Protein AF-U6M7V4-F1 (afdb_monomer_lite)

Structure (mmCIF, N/CA/C/O backbone):
data_AF-U6M7V4-F1
#
_entry.id   AF-U6M7V4-F1
#
loop_
_atom_site.group_PDB
_atom_site.id
_atom_site.type_symbol
_atom_site.label_atom_id
_atom_site.label_alt_id
_atom_site.label_comp_id
_atom_site.label_asym_id
_atom_site.label_entity_id
_atom_site.label_seq_id
_atom_site.pdbx_PDB_ins_code
_atom_site.Cartn_x
_atom_site.Cartn_y
_atom_site.Cartn_z
_atom_site.occupancy
_atom_site.B_iso_or_equiv
_atom_site.auth_seq_id
_atom_site.auth_comp_id
_atom_site.auth_asym_id
_atom_site.auth_atom_id
_atom_site.pdbx_PDB_model_num
ATOM 1 N N . MET A 1 1 ? -8.869 34.249 22.572 1.00 31.44 1 MET A N 1
ATOM 2 C CA . MET A 1 1 ? -8.099 34.751 21.413 1.00 31.44 1 MET A CA 1
ATOM 3 C C . MET A 1 1 ? -8.181 33.702 20.323 1.00 31.44 1 MET A C 1
ATOM 5 O O . MET A 1 1 ? -7.687 32.601 20.522 1.00 31.44 1 MET A O 1
ATOM 9 N N . ASN A 1 2 ? -8.897 34.016 19.243 1.00 32.06 2 ASN A N 1
ATOM 10 C CA . ASN A 1 2 ? -9.104 33.125 18.103 1.00 32.06 2 ASN A CA 1
ATOM 11 C C . ASN A 1 2 ? -7.779 32.887 17.370 1.00 32.06 2 ASN A C 1
ATOM 13 O O . ASN A 1 2 ? -7.114 33.842 16.974 1.00 32.06 2 ASN A O 1
ATOM 17 N N . LEU A 1 3 ? -7.406 31.621 17.191 1.00 27.22 3 LEU A N 1
ATOM 18 C CA . LEU A 1 3 ? -6.262 31.220 16.374 1.00 27.22 3 LEU A CA 1
ATOM 19 C C . LEU A 1 3 ? -6.690 31.118 14.897 1.00 27.22 3 LEU A C 1
ATOM 21 O O . LEU A 1 3 ? -7.710 30.488 14.609 1.00 27.22 3 LEU A O 1
ATOM 25 N N . PRO A 1 4 ? -5.923 31.676 13.942 1.00 32.72 4 PRO A N 1
ATOM 26 C CA . PRO A 1 4 ? -6.218 31.554 12.520 1.00 32.72 4 PRO A CA 1
ATOM 27 C C . PRO A 1 4 ? -5.741 30.182 12.016 1.00 32.72 4 PRO A C 1
ATOM 29 O O . PRO A 1 4 ? -4.583 30.001 11.645 1.00 32.72 4 PRO A O 1
ATOM 32 N N . SER A 1 5 ? -6.633 29.190 12.031 1.00 43.69 5 SER A N 1
ATOM 33 C CA . SER A 1 5 ? -6.366 27.832 11.523 1.00 43.69 5 SER A CA 1
ATOM 34 C C . SER A 1 5 ? -6.483 27.735 9.988 1.00 43.69 5 SER A C 1
ATOM 36 O O . SER A 1 5 ? -5.714 27.010 9.353 1.00 43.69 5 SER A O 1
ATOM 38 N N . ALA A 1 6 ? -7.366 28.531 9.373 1.00 34.72 6 ALA A N 1
ATOM 39 C CA . ALA A 1 6 ? -7.679 28.439 7.943 1.00 34.72 6 ALA A CA 1
ATOM 40 C C . ALA A 1 6 ? -6.529 28.910 7.023 1.00 34.72 6 ALA A C 1
ATOM 42 O O . ALA A 1 6 ? -6.129 28.182 6.116 1.00 34.72 6 ALA A O 1
ATOM 43 N N . ALA A 1 7 ? -5.904 30.057 7.316 1.00 30.80 7 ALA A N 1
ATOM 44 C CA . ALA A 1 7 ? -4.872 30.651 6.451 1.00 30.80 7 ALA A CA 1
ATOM 45 C C . ALA A 1 7 ? -3.578 29.809 6.345 1.00 30.80 7 ALA A C 1
ATOM 47 O O . ALA A 1 7 ? -2.878 29.839 5.334 1.00 30.80 7 ALA A O 1
ATOM 48 N N . ARG A 1 8 ? -3.251 29.015 7.378 1.00 34.47 8 ARG A N 1
ATOM 49 C CA . ARG A 1 8 ? -2.084 28.108 7.367 1.00 34.47 8 ARG A CA 1
ATOM 50 C C . ARG A 1 8 ? -2.335 26.825 6.571 1.00 34.47 8 ARG A C 1
ATOM 52 O O . ARG A 1 8 ? -1.371 26.228 6.092 1.00 34.47 8 ARG A O 1
ATOM 59 N N . CYS A 1 9 ? -3.592 26.394 6.451 1.00 35.44 9 CYS A N 1
ATOM 60 C CA . CYS A 1 9 ? -3.971 25.254 5.615 1.00 35.44 9 CYS A CA 1
ATOM 61 C C . CYS A 1 9 ? -4.023 25.647 4.134 1.00 35.44 9 CYS A C 1
ATOM 63 O O . CYS A 1 9 ? -3.513 24.902 3.302 1.00 35.44 9 CYS A O 1
ATOM 65 N N . GLU A 1 10 ? -4.529 26.843 3.814 1.00 39.47 10 GLU A N 1
ATOM 66 C CA . GLU A 1 10 ? -4.544 27.369 2.440 1.00 39.47 10 GLU A CA 1
ATOM 67 C C . GLU A 1 10 ? -3.133 27.493 1.848 1.00 39.47 10 GLU A C 1
ATOM 69 O O . GLU A 1 10 ? -2.890 27.011 0.744 1.00 39.47 10 GLU A O 1
ATOM 74 N N . GLY A 1 11 ? -2.165 28.025 2.607 1.00 49.50 11 GLY A N 1
ATOM 75 C CA . GLY A 1 11 ? -0.774 28.135 2.145 1.00 49.50 11 GLY A CA 1
ATOM 76 C C . GLY A 1 11 ? -0.072 26.788 1.913 1.00 49.50 11 GLY A C 1
ATOM 77 O O . GLY A 1 11 ? 0.776 26.682 1.033 1.00 49.50 11 GLY A O 1
ATOM 78 N N . LYS A 1 12 ? -0.435 25.737 2.663 1.00 50.81 12 LYS A N 1
ATOM 79 C CA . LYS A 1 12 ? 0.108 24.378 2.468 1.00 50.81 12 LYS A CA 1
ATOM 80 C C . LYS A 1 12 ? -0.532 23.675 1.272 1.00 50.81 12 LYS A C 1
ATOM 82 O O . LYS A 1 12 ? 0.176 23.040 0.497 1.00 50.81 12 LYS A O 1
ATOM 87 N N . ASN A 1 13 ? -1.842 23.829 1.089 1.00 55.59 13 ASN A N 1
ATOM 88 C CA . ASN A 1 13 ? -2.547 23.281 -0.069 1.00 55.59 13 ASN A CA 1
ATOM 89 C C . ASN A 1 13 ? -2.096 23.951 -1.375 1.00 55.59 13 ASN A C 1
ATOM 91 O O . ASN A 1 13 ? -1.936 23.263 -2.378 1.00 55.59 13 ASN A O 1
ATOM 95 N N . ALA A 1 14 ? -1.806 25.256 -1.350 1.00 59.31 14 ALA A N 1
ATOM 96 C CA . ALA A 1 14 ? -1.221 25.964 -2.488 1.00 59.31 14 ALA A CA 1
ATOM 97 C C . ALA A 1 14 ? 0.164 25.411 -2.875 1.00 59.31 14 ALA A C 1
ATOM 99 O O . ALA A 1 14 ? 0.455 25.271 -4.057 1.00 59.31 14 ALA A O 1
ATOM 100 N N . LEU A 1 15 ? 0.990 25.036 -1.891 1.00 63.22 15 LEU A N 1
ATOM 101 C CA . LEU A 1 15 ? 2.332 24.484 -2.117 1.00 63.22 15 LEU A CA 1
ATOM 102 C C . LEU A 1 15 ? 2.295 23.056 -2.694 1.00 63.22 15 LEU A C 1
ATOM 104 O O . LEU A 1 15 ? 3.087 22.713 -3.565 1.00 63.22 15 LEU A O 1
ATOM 108 N N . ALA A 1 16 ? 1.351 22.223 -2.242 1.00 62.84 16 ALA A N 1
ATOM 109 C CA . ALA A 1 16 ? 1.122 20.894 -2.818 1.00 62.84 16 ALA A CA 1
ATOM 110 C C . ALA A 1 16 ? 0.550 20.974 -4.245 1.00 62.84 16 ALA A C 1
ATOM 112 O O . ALA A 1 16 ? 1.004 20.251 -5.133 1.00 62.84 16 ALA A O 1
ATOM 113 N N . ALA A 1 17 ? -0.396 21.890 -4.477 1.00 69.69 17 ALA A N 1
ATOM 114 C CA . ALA A 1 17 ? -0.948 22.151 -5.802 1.00 69.69 17 ALA A CA 1
ATOM 115 C C . ALA A 1 17 ? 0.134 22.644 -6.780 1.00 69.69 17 ALA A C 1
ATOM 117 O O . ALA A 1 17 ? 0.207 22.140 -7.898 1.00 69.69 17 ALA A O 1
ATOM 118 N N . ASP A 1 18 ? 1.017 23.549 -6.344 1.00 84.25 18 ASP A N 1
ATOM 119 C CA . ASP A 1 18 ? 2.171 24.011 -7.128 1.00 84.25 18 ASP A CA 1
ATOM 120 C C . ASP A 1 18 ? 3.098 22.852 -7.530 1.00 84.25 18 ASP A C 1
ATOM 122 O O . ASP A 1 18 ? 3.427 22.694 -8.707 1.00 84.25 18 ASP A O 1
ATOM 126 N N . LEU A 1 19 ? 3.449 21.972 -6.583 1.00 86.56 19 LEU A N 1
ATOM 127 C CA . LEU A 1 19 ? 4.274 20.793 -6.869 1.00 86.56 19 LEU A CA 1
ATOM 128 C C . LEU A 1 19 ? 3.615 19.848 -7.879 1.00 86.56 19 LEU A C 1
ATOM 130 O O . LEU A 1 19 ? 4.291 19.337 -8.772 1.00 86.56 19 LEU A O 1
ATOM 134 N N . GLY A 1 20 ? 2.305 19.621 -7.761 1.00 84.25 20 GLY A N 1
ATOM 135 C CA . GLY A 1 20 ? 1.551 18.798 -8.706 1.00 84.25 20 GLY A CA 1
ATOM 136 C C . GLY A 1 20 ? 1.511 19.395 -10.115 1.00 84.25 20 GLY A C 1
ATOM 137 O O . GLY A 1 20 ? 1.705 18.673 -11.093 1.00 84.25 20 GLY A O 1
ATOM 138 N N . VAL A 1 21 ? 1.308 20.711 -10.234 1.00 87.62 21 VAL A N 1
ATOM 139 C CA . VAL A 1 21 ? 1.329 21.426 -11.521 1.00 87.62 21 VAL A CA 1
ATOM 140 C C . VAL A 1 21 ? 2.710 21.327 -12.164 1.00 87.62 21 VAL A C 1
ATOM 142 O O . VAL A 1 21 ? 2.821 20.867 -13.301 1.00 87.62 21 VAL A O 1
ATOM 145 N N . ARG A 1 22 ? 3.769 21.654 -11.417 1.00 89.19 22 ARG A N 1
ATOM 146 C CA . ARG A 1 22 ? 5.158 21.586 -11.897 1.00 89.19 22 ARG A CA 1
ATOM 147 C C . ARG A 1 22 ? 5.553 20.170 -12.313 1.00 89.19 22 ARG A C 1
ATOM 149 O O . ARG A 1 22 ? 6.212 19.994 -13.337 1.00 89.19 22 ARG A O 1
ATOM 156 N N . LEU A 1 23 ? 5.121 19.149 -11.564 1.00 88.31 23 LEU A N 1
ATOM 157 C CA . LEU A 1 23 ? 5.344 17.755 -11.947 1.00 88.31 23 LEU A CA 1
ATOM 158 C C . LEU A 1 23 ? 4.622 17.411 -13.256 1.00 88.31 23 LEU A C 1
ATOM 160 O O . LEU A 1 23 ? 5.218 16.791 -14.132 1.00 88.31 23 LEU A O 1
ATOM 164 N N . ASN A 1 24 ? 3.361 17.814 -13.417 1.00 87.31 24 ASN A N 1
ATOM 165 C CA . ASN A 1 24 ? 2.610 17.554 -14.646 1.00 87.31 24 ASN A CA 1
ATOM 166 C C . ASN A 1 24 ? 3.235 18.242 -15.864 1.00 87.31 24 ASN A C 1
ATOM 168 O O . ASN A 1 24 ? 3.276 17.649 -16.940 1.00 87.31 24 ASN A O 1
ATOM 172 N N . GLU A 1 25 ? 3.769 19.453 -15.707 1.00 88.56 25 GLU A N 1
ATOM 173 C CA . GLU A 1 25 ? 4.522 20.124 -16.769 1.00 88.56 25 GLU A CA 1
ATOM 174 C C . GLU A 1 25 ? 5.786 19.347 -17.156 1.00 88.56 25 GLU A C 1
ATOM 176 O O . GLU A 1 25 ? 6.039 19.139 -18.346 1.00 88.56 25 GLU A O 1
ATOM 181 N N . LEU A 1 26 ? 6.558 18.873 -16.171 1.00 86.19 26 LEU A N 1
ATOM 182 C CA . LEU A 1 26 ? 7.733 18.029 -16.405 1.00 86.19 26 LEU A CA 1
ATOM 183 C C . LEU A 1 26 ? 7.356 16.729 -17.140 1.00 86.19 26 LEU A C 1
ATOM 185 O O . LEU A 1 26 ? 7.991 16.348 -18.130 1.00 86.19 26 LEU A O 1
ATOM 189 N N . LEU A 1 27 ? 6.287 16.062 -16.698 1.00 84.69 27 LEU A N 1
ATOM 190 C CA . LEU A 1 27 ? 5.788 14.841 -17.331 1.00 84.69 27 LEU A CA 1
ATOM 191 C C . LEU A 1 27 ? 5.281 15.107 -18.757 1.00 84.69 27 LEU A C 1
ATOM 193 O O . LEU A 1 27 ? 5.578 14.342 -19.670 1.00 84.69 27 LEU A O 1
ATOM 197 N N . GLY A 1 28 ? 4.595 16.226 -18.995 1.00 83.75 28 GLY A N 1
ATOM 198 C CA . GLY A 1 28 ? 4.152 16.624 -20.332 1.00 83.75 28 GLY A CA 1
ATOM 199 C C . GLY A 1 28 ? 5.316 16.817 -21.310 1.00 83.75 28 GLY A C 1
ATOM 200 O O . GLY A 1 28 ? 5.269 16.329 -22.440 1.00 83.75 28 GLY A O 1
ATOM 201 N N . ARG A 1 29 ? 6.405 17.457 -20.861 1.00 79.94 29 ARG A N 1
ATOM 202 C CA . ARG A 1 29 ? 7.628 17.637 -21.668 1.00 79.94 29 ARG A CA 1
ATOM 203 C C . ARG A 1 29 ? 8.291 16.297 -21.996 1.00 79.94 29 ARG A C 1
ATOM 205 O O . ARG A 1 29 ? 8.652 16.052 -23.147 1.00 79.94 29 ARG A O 1
ATOM 212 N N . THR A 1 30 ? 8.407 15.408 -21.012 1.00 74.12 30 THR A N 1
ATOM 213 C CA . THR A 1 30 ? 9.056 14.097 -21.194 1.00 74.12 30 THR A CA 1
ATOM 214 C C . THR A 1 30 ? 8.253 13.148 -22.086 1.00 74.12 30 THR A C 1
ATOM 216 O O . THR A 1 30 ? 8.848 12.450 -22.898 1.00 74.12 30 THR A O 1
ATOM 219 N N . VAL A 1 31 ? 6.919 13.161 -22.030 1.00 69.62 31 VAL A N 1
ATOM 220 C CA . VAL A 1 31 ? 6.073 12.330 -22.913 1.00 69.62 31 VAL A CA 1
ATOM 221 C C . VAL A 1 31 ? 6.162 12.763 -24.383 1.00 69.62 31 VAL A C 1
ATOM 223 O O . VAL A 1 31 ? 6.033 11.933 -25.279 1.00 69.62 31 VAL A O 1
ATOM 226 N N . SER A 1 32 ? 6.410 14.048 -24.648 1.00 62.53 32 SER A N 1
ATOM 227 C CA . SER A 1 32 ? 6.480 14.591 -26.014 1.00 62.53 32 SER A CA 1
ATOM 228 C C . SER A 1 32 ? 7.793 14.312 -26.760 1.00 62.53 32 SER A C 1
ATOM 230 O O . SER A 1 32 ? 7.881 14.561 -27.962 1.00 62.53 32 SER A O 1
ATOM 232 N N . THR A 1 33 ? 8.820 13.810 -26.071 1.00 65.50 33 THR A N 1
ATOM 233 C CA . THR A 1 33 ? 10.172 13.637 -26.622 1.00 65.50 33 THR A CA 1
ATOM 234 C C . THR A 1 33 ? 10.490 12.158 -26.850 1.00 65.50 33 THR A C 1
ATOM 236 O O . THR A 1 33 ? 10.124 11.304 -26.046 1.00 65.50 33 THR A O 1
ATOM 239 N N . ASP A 1 34 ? 11.168 11.818 -27.954 1.00 73.44 34 ASP A N 1
ATOM 240 C CA . ASP A 1 34 ? 11.650 10.446 -28.171 1.00 73.44 34 ASP A CA 1
ATOM 241 C C . ASP A 1 34 ? 12.876 10.196 -27.280 1.00 73.44 34 ASP A C 1
ATOM 243 O O . ASP A 1 34 ? 13.912 10.843 -27.435 1.00 73.44 34 ASP A O 1
ATOM 247 N N . ARG A 1 35 ? 12.756 9.249 -26.343 1.00 67.31 35 ARG A N 1
ATOM 248 C CA . ARG A 1 35 ? 13.803 8.845 -25.379 1.00 67.31 35 ARG A CA 1
ATOM 249 C C . ARG A 1 35 ? 14.303 9.983 -24.469 1.00 67.31 35 ARG A C 1
ATOM 251 O O . ARG A 1 35 ? 15.512 10.228 -24.409 1.00 67.31 35 ARG A O 1
ATOM 258 N N . PRO A 1 36 ? 13.418 10.620 -23.679 1.00 67.75 36 PRO A N 1
ATOM 259 C CA . PRO A 1 36 ? 13.774 11.727 -22.780 1.00 67.75 36 PRO A CA 1
ATOM 260 C C . PRO A 1 36 ? 14.889 11.372 -21.789 1.00 67.75 36 PRO A C 1
ATOM 262 O O . PRO A 1 36 ? 15.692 12.224 -21.418 1.00 67.75 36 PRO A O 1
ATOM 265 N N . TRP A 1 37 ? 14.980 10.100 -21.389 1.00 71.19 37 TRP A N 1
ATOM 266 C CA . TRP A 1 37 ? 15.979 9.610 -20.438 1.00 71.19 37 TRP A CA 1
ATOM 267 C C . TRP A 1 37 ? 17.422 9.683 -20.956 1.00 71.19 37 TRP A C 1
ATOM 269 O O . TRP A 1 37 ? 18.350 9.599 -20.160 1.00 71.19 37 TRP A O 1
ATOM 279 N N . LEU A 1 38 ? 17.649 9.848 -22.266 1.00 73.31 38 LEU A N 1
ATOM 280 C CA . LEU A 1 38 ? 19.002 10.054 -22.802 1.00 73.31 38 LEU A CA 1
ATOM 281 C C . LEU A 1 38 ? 19.570 11.436 -22.461 1.00 73.31 38 LEU A C 1
ATOM 283 O O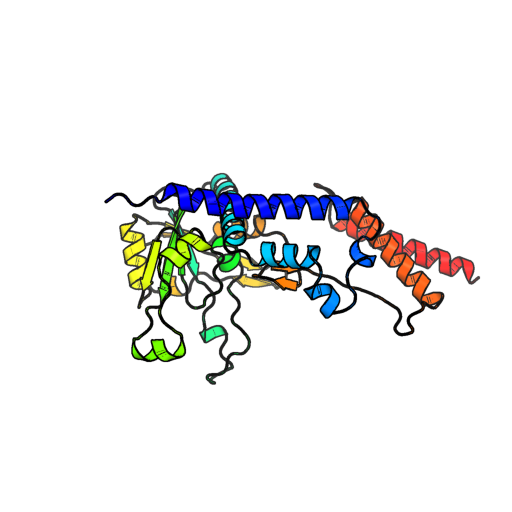 . LEU A 1 38 ? 20.785 11.609 -22.484 1.00 73.31 38 LEU A O 1
ATOM 287 N N . ALA A 1 39 ? 18.708 12.401 -22.133 1.00 76.50 39 ALA A N 1
ATOM 288 C CA . ALA A 1 39 ? 19.116 13.715 -21.649 1.00 76.50 39 ALA A CA 1
ATOM 289 C C . ALA A 1 39 ? 19.316 13.745 -20.124 1.00 76.50 39 ALA A C 1
ATOM 291 O O . ALA A 1 39 ? 19.701 14.777 -19.576 1.00 76.50 39 ALA A O 1
ATOM 292 N N . TRP A 1 40 ? 19.041 12.638 -19.421 1.00 83.50 40 TRP A N 1
ATOM 293 C CA . TRP A 1 40 ? 19.177 12.598 -17.971 1.00 83.50 40 TRP A CA 1
ATOM 294 C C . TRP A 1 40 ? 20.647 12.599 -17.545 1.00 83.50 40 TRP A C 1
ATOM 296 O O . TRP A 1 40 ? 21.502 12.043 -18.243 1.00 83.50 40 TRP A O 1
ATOM 306 N N . PRO A 1 41 ? 20.961 13.191 -16.380 1.00 85.88 41 PRO A N 1
ATOM 307 C CA . PRO A 1 41 ? 22.314 13.173 -15.855 1.00 85.88 41 PRO A CA 1
ATOM 308 C C . PRO A 1 41 ? 22.830 11.744 -15.676 1.00 85.88 41 PRO A C 1
ATOM 310 O O . PRO A 1 41 ? 22.203 10.910 -15.028 1.00 85.88 41 PRO A O 1
ATOM 313 N N . THR A 1 42 ? 24.022 11.475 -16.203 1.00 85.56 42 THR A N 1
ATOM 314 C CA . THR A 1 42 ? 24.702 10.174 -16.072 1.00 85.56 42 THR A CA 1
ATOM 315 C C . THR A 1 42 ? 25.678 10.128 -14.897 1.00 85.56 42 THR A C 1
ATOM 317 O O . THR A 1 42 ? 26.309 9.103 -14.646 1.00 85.56 42 THR A O 1
ATOM 320 N N . THR A 1 43 ? 25.814 11.235 -14.161 1.00 89.69 43 THR A N 1
ATOM 321 C CA . THR A 1 43 ? 26.679 11.346 -12.982 1.00 89.69 43 THR A CA 1
ATOM 322 C C . THR A 1 43 ? 25.857 11.667 -11.744 1.00 89.69 43 THR A C 1
ATOM 324 O O . THR A 1 43 ? 24.836 12.349 -11.821 1.00 89.69 43 THR A O 1
ATOM 327 N N . TRP A 1 44 ? 26.338 11.225 -10.580 1.00 84.81 44 TRP A N 1
ATOM 328 C CA . TRP A 1 44 ? 25.682 11.506 -9.302 1.00 84.81 44 TRP A CA 1
ATOM 329 C C . TRP A 1 44 ? 25.549 13.008 -9.027 1.00 84.81 44 TRP A C 1
ATOM 331 O O . TRP A 1 44 ? 24.486 13.473 -8.632 1.00 84.81 44 TRP A O 1
ATOM 341 N N . LYS A 1 45 ? 26.607 13.778 -9.304 1.00 90.62 45 LYS A N 1
ATOM 342 C CA . LYS A 1 45 ? 26.594 15.236 -9.147 1.00 90.62 45 LYS A CA 1
ATOM 343 C C . LYS A 1 45 ? 25.542 15.885 -10.050 1.00 90.62 45 LYS A C 1
ATOM 345 O O . LYS A 1 45 ? 24.729 16.662 -9.567 1.00 90.62 45 LYS A O 1
ATOM 350 N N . GLY A 1 46 ? 25.499 15.500 -11.327 1.00 90.19 46 GLY A N 1
ATOM 351 C CA . GLY A 1 46 ? 24.491 16.017 -12.251 1.00 90.19 46 GLY A CA 1
ATOM 352 C C . GLY A 1 46 ? 23.061 15.652 -11.837 1.00 90.19 46 GLY A C 1
ATOM 353 O O . GLY A 1 46 ? 22.156 16.454 -12.026 1.00 90.19 46 GLY A O 1
ATOM 354 N N . LEU A 1 47 ? 22.851 14.478 -11.230 1.00 86.81 47 LEU A N 1
ATOM 355 C CA . LEU A 1 47 ? 21.552 14.085 -10.677 1.00 86.81 47 LEU A CA 1
ATOM 356 C C . LEU A 1 47 ? 21.146 14.974 -9.491 1.00 86.81 47 LEU A C 1
ATOM 358 O O . LEU A 1 47 ? 19.993 15.379 -9.394 1.00 86.81 47 LEU A O 1
ATOM 362 N N . GLN A 1 48 ? 22.090 15.284 -8.598 1.00 85.12 48 GLN A N 1
ATOM 363 C CA . GLN A 1 48 ? 21.854 16.141 -7.431 1.00 85.12 48 GLN A CA 1
ATOM 364 C C . GLN A 1 48 ? 21.590 17.605 -7.800 1.00 85.12 48 GLN A C 1
ATOM 366 O O . GLN A 1 48 ? 20.879 18.288 -7.071 1.00 85.12 48 GLN A O 1
ATOM 371 N N . GLU A 1 49 ? 22.166 18.076 -8.904 1.00 89.94 49 GLU A N 1
ATOM 372 C CA . GLU A 1 49 ? 22.033 19.453 -9.399 1.00 89.94 49 GLU A CA 1
ATOM 373 C C . GLU A 1 49 ? 20.885 19.612 -10.414 1.00 89.94 49 GLU A C 1
ATOM 375 O O . GLU A 1 49 ? 20.597 20.722 -10.848 1.00 89.94 49 GLU A O 1
ATOM 380 N N . SER A 1 50 ? 20.226 18.519 -10.810 1.00 89.50 50 SER A N 1
ATOM 381 C CA . SER A 1 50 ? 19.143 18.545 -11.794 1.00 89.50 50 SER A CA 1
ATOM 382 C C . SER A 1 50 ? 17.832 19.015 -11.167 1.00 89.50 50 SER A C 1
ATOM 384 O O . SER A 1 50 ? 17.255 18.312 -10.337 1.00 89.50 50 SER A O 1
ATOM 386 N N . ASP A 1 51 ? 17.319 20.153 -11.639 1.00 88.75 51 ASP A N 1
ATOM 387 C CA . ASP A 1 51 ? 16.030 20.715 -11.210 1.00 88.75 51 ASP A CA 1
ATOM 388 C C . ASP A 1 51 ? 14.876 19.710 -11.346 1.00 88.75 51 ASP A C 1
ATOM 390 O O . ASP A 1 51 ? 14.075 19.556 -10.424 1.00 88.75 51 ASP A O 1
ATOM 394 N N . ASP A 1 52 ? 14.827 18.965 -12.455 1.00 88.12 52 ASP A N 1
ATOM 395 C CA . ASP A 1 52 ? 13.809 17.938 -12.703 1.00 88.12 52 ASP A CA 1
ATOM 396 C C . ASP A 1 52 ? 13.828 16.841 -11.624 1.00 88.12 52 ASP A C 1
ATOM 398 O O . ASP A 1 52 ? 12.786 16.440 -11.102 1.00 88.12 52 ASP A O 1
ATOM 402 N N . HIS A 1 53 ? 15.018 16.364 -11.248 1.00 87.69 53 HIS A N 1
ATOM 403 C CA . HIS A 1 53 ? 15.167 15.306 -10.246 1.00 87.69 53 HIS A CA 1
ATOM 404 C C . HIS A 1 53 ? 14.982 15.824 -8.821 1.00 87.69 53 HIS A C 1
ATOM 406 O O . HIS A 1 53 ? 14.457 15.100 -7.971 1.00 87.69 53 HIS A O 1
ATOM 412 N N . LEU A 1 54 ? 15.368 17.072 -8.553 1.00 88.75 54 LEU A N 1
ATOM 413 C CA . LEU A 1 54 ? 15.070 17.749 -7.296 1.00 88.75 54 LEU A CA 1
ATOM 414 C C . LEU A 1 54 ? 13.560 17.917 -7.113 1.00 88.75 54 LEU A C 1
ATOM 416 O O . LEU A 1 54 ? 13.057 17.588 -6.040 1.00 88.75 54 LEU A O 1
ATOM 420 N N . LEU A 1 55 ? 12.833 18.313 -8.162 1.00 90.06 55 LEU A N 1
ATOM 421 C CA . LEU A 1 55 ? 11.372 18.379 -8.160 1.00 90.06 55 LEU A CA 1
ATOM 422 C C . LEU A 1 55 ? 10.742 16.999 -7.930 1.00 90.06 55 LEU A C 1
ATOM 424 O O . LEU A 1 55 ? 9.861 16.866 -7.082 1.00 90.06 55 LEU A O 1
ATOM 428 N N . LEU A 1 56 ? 11.202 15.958 -8.636 1.00 87.62 56 LEU A N 1
ATOM 429 C CA . LEU A 1 56 ? 10.723 14.586 -8.421 1.00 87.62 56 LEU A CA 1
ATOM 430 C C . LEU A 1 56 ? 10.949 14.140 -6.975 1.00 87.62 56 LEU A C 1
ATOM 432 O O . LEU A 1 56 ? 10.042 13.603 -6.342 1.00 87.62 56 LEU A O 1
ATOM 436 N N . ARG A 1 57 ? 12.141 14.392 -6.425 1.00 87.19 57 ARG A N 1
ATOM 437 C CA . ARG A 1 57 ? 12.462 14.082 -5.029 1.00 87.19 57 ARG A CA 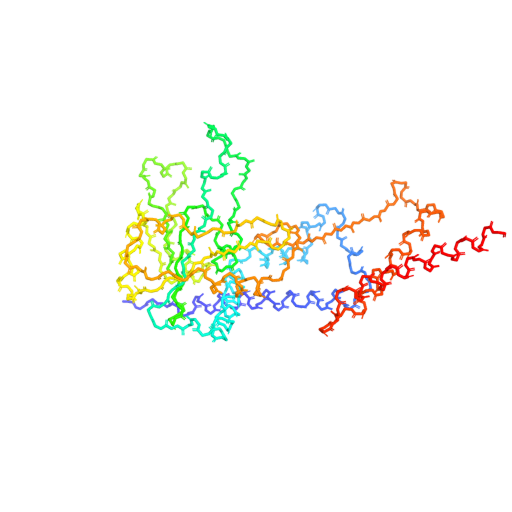1
ATOM 438 C C . ARG A 1 57 ? 11.569 14.857 -4.066 1.00 87.19 57 ARG A C 1
ATOM 440 O O . ARG A 1 57 ? 11.066 14.263 -3.114 1.00 87.19 57 ARG A O 1
ATOM 447 N N . GLU A 1 58 ? 11.384 16.155 -4.280 1.00 90.06 58 GLU A N 1
ATOM 448 C CA . GLU A 1 58 ? 10.533 17.005 -3.446 1.00 90.06 58 GLU A CA 1
ATOM 449 C C . GLU A 1 58 ? 9.091 16.492 -3.452 1.00 90.06 58 GLU A C 1
ATOM 451 O O . GLU A 1 58 ? 8.521 16.260 -2.388 1.00 90.06 58 GLU A O 1
ATOM 456 N N . TYR A 1 59 ? 8.541 16.197 -4.631 1.00 89.12 59 TYR A N 1
ATOM 457 C CA . TYR A 1 59 ? 7.206 15.626 -4.778 1.00 89.12 59 TYR A CA 1
ATOM 458 C C . TYR A 1 59 ? 7.073 14.283 -4.046 1.00 89.12 59 TYR A C 1
ATOM 460 O O . TYR A 1 59 ? 6.169 14.100 -3.232 1.00 89.12 59 TYR A O 1
ATOM 468 N N . LEU A 1 60 ? 8.004 13.354 -4.287 1.00 85.31 60 LEU A N 1
ATOM 469 C CA . LEU A 1 60 ? 7.981 12.000 -3.726 1.00 85.31 60 LEU A CA 1
ATOM 470 C C . LEU A 1 60 ? 8.188 11.964 -2.204 1.00 85.31 60 LEU A C 1
ATOM 472 O O . LEU A 1 60 ? 7.700 11.054 -1.534 1.00 85.31 60 LEU A O 1
ATOM 476 N N . THR A 1 61 ? 8.914 12.934 -1.646 1.00 86.31 61 THR A N 1
ATOM 477 C CA . THR A 1 61 ? 9.202 13.008 -0.203 1.00 86.31 61 THR A CA 1
ATOM 478 C C . THR A 1 61 ? 8.298 13.983 0.552 1.00 86.31 61 THR A C 1
ATOM 480 O O . THR A 1 61 ? 8.341 14.018 1.786 1.00 86.31 61 THR A O 1
ATOM 483 N N . SER A 1 62 ? 7.454 14.743 -0.154 1.00 90.00 62 SER A N 1
ATOM 484 C CA . SER A 1 62 ? 6.561 15.736 0.438 1.00 90.00 62 SER A CA 1
ATOM 485 C C . SER A 1 62 ? 5.507 15.079 1.339 1.00 90.00 62 SER A C 1
ATOM 487 O O . SER A 1 62 ? 4.709 14.260 0.873 1.00 90.00 62 SER A O 1
ATOM 489 N N . PRO A 1 63 ? 5.424 15.470 2.627 1.00 89.19 63 PRO A N 1
ATOM 490 C CA . PRO A 1 63 ? 4.377 14.997 3.531 1.00 89.19 63 PRO A CA 1
ATOM 491 C C . PRO A 1 63 ? 2.961 15.349 3.060 1.00 89.19 63 PRO A C 1
ATOM 493 O O . PRO A 1 63 ? 2.026 14.609 3.347 1.00 89.19 63 PRO A O 1
ATOM 496 N N . LEU A 1 64 ? 2.805 16.468 2.345 1.00 88.88 64 LEU A N 1
ATOM 497 C CA . LEU A 1 64 ? 1.510 16.925 1.838 1.00 88.88 64 LEU A CA 1
ATOM 498 C C . LEU A 1 64 ? 1.034 16.052 0.678 1.00 88.88 64 LEU A C 1
ATOM 500 O O . LEU A 1 64 ? -0.099 15.584 0.700 1.00 88.88 64 LEU A O 1
ATOM 504 N N . ILE A 1 65 ? 1.926 15.769 -0.276 1.00 89.00 65 ILE A N 1
ATOM 505 C CA . ILE A 1 65 ? 1.638 14.856 -1.389 1.00 89.00 65 ILE A CA 1
ATOM 506 C C . ILE A 1 65 ? 1.366 13.450 -0.856 1.00 89.00 65 ILE A C 1
ATOM 508 O O . ILE A 1 65 ? 0.424 12.791 -1.288 1.00 89.00 65 ILE A O 1
ATOM 512 N N . HIS A 1 66 ? 2.151 12.995 0.123 1.00 89.12 66 HIS A N 1
ATOM 513 C CA . HIS A 1 66 ? 1.918 11.703 0.756 1.00 89.12 66 HIS A CA 1
ATOM 514 C C . HIS A 1 66 ? 0.524 11.620 1.395 1.00 89.12 66 HIS A C 1
ATOM 516 O O . HIS A 1 66 ? -0.198 10.653 1.151 1.00 89.12 66 HIS A O 1
ATOM 522 N N . LYS A 1 67 ? 0.120 12.648 2.154 1.00 91.19 67 LYS A N 1
ATOM 523 C CA . LYS A 1 67 ? -1.226 12.744 2.730 1.00 91.19 67 LYS A CA 1
ATOM 524 C C . LYS A 1 67 ? -2.303 12.669 1.645 1.00 91.19 67 LYS A C 1
ATOM 526 O O . LYS A 1 67 ? -3.194 11.831 1.742 1.00 91.19 67 LYS A O 1
ATOM 531 N N . GLU A 1 68 ? -2.185 13.493 0.605 1.00 90.31 68 GLU A N 1
ATOM 532 C CA . GLU A 1 68 ? -3.144 13.549 -0.503 1.00 90.31 68 GLU A CA 1
ATOM 533 C C . GLU A 1 68 ? -3.295 12.184 -1.194 1.00 90.31 68 GLU A C 1
ATOM 535 O O . GLU A 1 68 ? -4.409 11.736 -1.472 1.00 90.31 68 GLU A O 1
ATOM 540 N N . LYS A 1 69 ? -2.180 11.479 -1.431 1.00 87.94 69 LYS A N 1
ATOM 541 C CA . LYS A 1 69 ? -2.188 10.150 -2.061 1.00 87.94 69 LYS A CA 1
ATOM 542 C C . LYS A 1 69 ? -2.833 9.091 -1.177 1.00 87.94 69 LYS A C 1
ATOM 544 O O . LYS A 1 69 ? -3.581 8.256 -1.679 1.00 87.94 69 LYS A O 1
ATOM 549 N N . VAL A 1 70 ? -2.593 9.137 0.129 1.00 90.19 70 VAL A N 1
ATOM 550 C CA . VAL A 1 70 ? -3.247 8.240 1.088 1.00 90.19 70 VAL A CA 1
ATOM 551 C C . VAL A 1 70 ? -4.759 8.519 1.159 1.00 90.19 70 VAL A C 1
ATOM 553 O O . VAL A 1 70 ? -5.558 7.583 1.153 1.00 90.19 70 VAL A O 1
ATOM 556 N N . GLU A 1 71 ? -5.183 9.785 1.141 1.00 91.81 71 GLU A N 1
ATOM 557 C CA . GLU A 1 71 ? -6.604 10.166 1.061 1.00 91.81 71 GLU A CA 1
ATOM 558 C C . GLU A 1 71 ? -7.252 9.722 -0.265 1.00 91.81 71 GLU A C 1
ATOM 560 O O . GLU A 1 71 ? -8.402 9.282 -0.289 1.00 91.81 71 GLU A O 1
ATOM 565 N N . GLU A 1 72 ? -6.529 9.792 -1.386 1.00 89.56 72 GLU A N 1
ATOM 566 C CA . GLU A 1 72 ? -6.974 9.258 -2.680 1.00 89.56 72 GLU A CA 1
ATOM 567 C C . GLU A 1 72 ? -7.188 7.739 -2.636 1.00 89.56 72 GLU A C 1
ATOM 569 O O . GLU A 1 72 ? -8.250 7.263 -3.048 1.00 89.56 72 GLU A O 1
ATOM 574 N N . VAL A 1 73 ? -6.228 6.991 -2.084 1.00 89.81 73 VAL A N 1
ATOM 575 C CA . VAL A 1 73 ? -6.342 5.538 -1.886 1.00 89.81 73 VAL A CA 1
ATOM 576 C C . VAL A 1 73 ? -7.577 5.196 -1.053 1.00 89.81 73 VAL A C 1
ATOM 578 O O . VAL A 1 73 ? -8.368 4.336 -1.442 1.00 89.81 73 VAL A O 1
ATOM 581 N N . ARG A 1 74 ? -7.796 5.903 0.058 1.00 93.12 74 ARG A N 1
ATOM 582 C CA . ARG A 1 74 ? -8.951 5.681 0.940 1.00 93.12 74 ARG A CA 1
ATOM 583 C C . ARG A 1 74 ? -10.281 5.970 0.248 1.00 93.12 74 ARG A C 1
ATOM 585 O O . ARG A 1 74 ? -11.208 5.177 0.378 1.00 93.12 74 ARG A O 1
ATOM 592 N N . ARG A 1 75 ? -10.371 7.028 -0.567 1.00 92.06 75 ARG A N 1
ATOM 593 C CA . ARG A 1 75 ? -11.575 7.311 -1.375 1.00 92.06 75 ARG A CA 1
ATOM 594 C C . ARG A 1 75 ? -11.888 6.183 -2.361 1.00 92.06 75 ARG A C 1
ATOM 596 O O . ARG A 1 75 ? -13.049 5.800 -2.510 1.00 92.06 75 ARG A O 1
ATOM 603 N N . GLN A 1 76 ? -10.871 5.641 -3.033 1.00 88.31 76 GLN A N 1
ATOM 604 C CA . GLN A 1 76 ? -11.047 4.502 -3.943 1.00 88.31 76 GLN A CA 1
ATOM 605 C C . GLN A 1 76 ? -11.479 3.246 -3.182 1.00 88.31 76 GLN A C 1
ATOM 607 O O . GLN A 1 76 ? -12.418 2.564 -3.597 1.00 88.31 76 GLN A O 1
ATOM 612 N N . PHE A 1 77 ? -10.849 2.993 -2.036 1.00 91.62 77 PHE A N 1
ATOM 613 C CA . PHE A 1 77 ? -11.208 1.897 -1.153 1.00 91.62 77 PHE A CA 1
ATOM 614 C C . PHE A 1 77 ? -12.667 1.990 -0.680 1.00 91.62 77 PHE A C 1
ATOM 616 O O . PHE A 1 77 ? -13.416 1.033 -0.849 1.00 91.62 77 PHE A O 1
ATOM 623 N N . ILE A 1 78 ? -13.107 3.144 -0.167 1.00 93.94 78 ILE A N 1
ATOM 624 C CA . ILE A 1 78 ? -14.492 3.350 0.280 1.00 93.94 78 ILE A CA 1
ATOM 625 C C . ILE A 1 78 ? -15.480 3.144 -0.867 1.00 93.94 78 ILE A C 1
ATOM 627 O O . ILE A 1 78 ? -16.524 2.522 -0.676 1.00 93.94 78 ILE A O 1
ATOM 631 N N . LYS A 1 79 ? -15.158 3.598 -2.082 1.00 89.75 79 LYS A N 1
ATOM 632 C CA . LYS A 1 79 ? -15.996 3.337 -3.260 1.00 89.75 79 LYS A CA 1
ATOM 633 C C . LYS A 1 79 ? -16.168 1.833 -3.512 1.00 89.75 7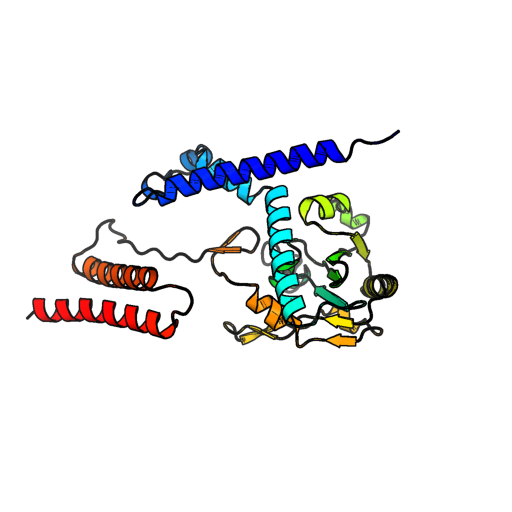9 LYS A C 1
ATOM 635 O O . LYS A 1 79 ? -17.290 1.390 -3.758 1.00 89.75 79 LYS A O 1
ATOM 640 N N . ALA A 1 80 ? -15.090 1.054 -3.433 1.00 89.19 80 ALA A N 1
ATOM 641 C CA . ALA A 1 80 ? -15.140 -0.400 -3.593 1.00 89.19 80 ALA A CA 1
ATOM 642 C C . ALA A 1 80 ? -15.884 -1.087 -2.432 1.00 89.19 80 ALA A C 1
ATOM 644 O O . ALA A 1 80 ? -16.713 -1.966 -2.658 1.00 89.19 80 ALA A O 1
ATOM 645 N N . ALA A 1 81 ? -15.664 -0.628 -1.199 1.00 91.94 81 ALA A N 1
ATOM 646 C CA . ALA A 1 81 ? -16.348 -1.108 -0.003 1.00 91.94 81 ALA A CA 1
ATOM 647 C C . ALA A 1 81 ? -17.869 -0.869 -0.066 1.00 91.94 81 ALA A C 1
ATOM 649 O O . ALA A 1 81 ? -18.652 -1.759 0.266 1.00 91.94 81 ALA A O 1
ATOM 650 N N . ARG A 1 82 ? -18.306 0.300 -0.559 1.00 94.31 82 ARG A N 1
ATOM 651 C CA . ARG A 1 82 ? -19.730 0.603 -0.799 1.00 94.31 82 ARG A CA 1
ATOM 652 C C . ARG A 1 82 ? -20.328 -0.325 -1.856 1.00 94.31 82 ARG A C 1
ATOM 654 O O . ARG A 1 82 ? -21.440 -0.804 -1.674 1.00 94.31 82 ARG A O 1
ATOM 661 N N . ALA A 1 83 ? -19.588 -0.631 -2.924 1.00 90.44 83 ALA A N 1
ATOM 662 C CA . ALA A 1 83 ? -20.045 -1.556 -3.967 1.00 90.44 83 ALA A CA 1
ATOM 663 C C . ALA A 1 83 ? -20.233 -3.003 -3.467 1.00 90.44 83 ALA A C 1
ATOM 665 O O . ALA A 1 83 ? -20.987 -3.762 -4.069 1.00 90.44 83 ALA A O 1
ATOM 666 N N . LYS A 1 84 ? -19.567 -3.377 -2.368 1.00 91.38 84 LYS A N 1
ATOM 667 C CA . LYS A 1 84 ? -19.682 -4.687 -1.708 1.00 91.38 84 LYS A CA 1
ATOM 668 C C . LYS A 1 84 ? -20.583 -4.666 -0.464 1.00 91.38 84 LYS A C 1
ATOM 670 O O . LYS A 1 84 ? -20.631 -5.658 0.251 1.00 91.38 84 LYS A O 1
ATOM 675 N N . ASP A 1 85 ? -21.286 -3.560 -0.209 1.00 93.56 85 ASP A N 1
ATOM 676 C CA . ASP A 1 85 ? -22.239 -3.394 0.901 1.00 93.56 85 ASP A CA 1
ATOM 677 C C . ASP A 1 85 ? -21.654 -3.648 2.312 1.00 93.56 85 ASP A C 1
ATOM 679 O O . ASP A 1 85 ? -22.335 -4.134 3.220 1.00 93.56 85 ASP A O 1
ATOM 683 N N . ILE A 1 86 ? -20.377 -3.303 2.525 1.00 93.50 86 ILE A N 1
ATOM 684 C CA . ILE A 1 86 ? -19.736 -3.409 3.854 1.00 93.50 86 ILE A CA 1
ATOM 685 C C . ILE A 1 86 ? -19.714 -2.081 4.628 1.00 93.50 86 ILE A C 1
ATOM 687 O O . ILE A 1 86 ? -19.394 -2.056 5.812 1.00 93.50 86 ILE A O 1
ATOM 691 N N . VAL A 1 87 ? -20.066 -0.963 3.986 1.00 95.94 87 VAL A N 1
ATOM 692 C CA . VAL A 1 87 ? -20.082 0.367 4.619 1.00 95.94 87 VAL A CA 1
ATOM 693 C C . VAL A 1 87 ? -21.391 0.564 5.381 1.00 95.94 87 VAL A C 1
ATOM 695 O O . VAL A 1 87 ? -22.400 0.957 4.796 1.00 95.94 87 VAL A O 1
ATOM 698 N N . LYS A 1 88 ? -21.375 0.257 6.682 1.00 95.31 88 LYS A N 1
ATOM 699 C CA . LYS A 1 88 ? -22.540 0.290 7.581 1.00 95.31 88 LYS A CA 1
ATOM 700 C C . LYS A 1 88 ? -22.178 0.918 8.930 1.00 95.31 88 LYS A C 1
ATOM 702 O O . LYS A 1 88 ? -21.013 0.926 9.326 1.00 95.31 88 LYS A O 1
ATOM 707 N N . GLU A 1 89 ? -23.185 1.433 9.632 1.00 96.38 89 GLU A N 1
ATOM 708 C CA . GLU A 1 89 ? -23.033 1.918 11.009 1.00 96.38 89 GLU A CA 1
ATOM 709 C C . GLU A 1 89 ? -22.554 0.792 11.935 1.00 96.38 89 GLU A C 1
ATOM 711 O O . GLU A 1 89 ? -22.943 -0.365 11.767 1.00 96.38 89 GLU A O 1
ATOM 716 N N . GLY A 1 90 ? -21.682 1.122 12.891 1.00 95.81 90 GLY A N 1
ATOM 717 C CA . GLY A 1 90 ? -21.115 0.149 13.834 1.00 95.81 90 GLY A CA 1
ATOM 718 C C . GLY A 1 90 ? -20.136 -0.864 13.218 1.00 95.81 90 GLY A C 1
ATOM 719 O O . GLY A 1 90 ? -19.731 -1.818 13.892 1.00 95.81 90 GLY A O 1
ATOM 720 N N . VAL A 1 91 ? -19.733 -0.659 11.958 1.00 97.44 91 VAL A N 1
ATOM 721 C CA . VAL A 1 91 ? -18.774 -1.502 11.239 1.00 97.44 91 VAL A CA 1
ATOM 722 C C . VAL A 1 91 ? -17.449 -0.768 11.043 1.00 97.44 91 VAL A C 1
ATOM 724 O O . VAL A 1 91 ? -17.399 0.346 10.514 1.00 97.44 91 VAL A O 1
ATOM 727 N N . ALA A 1 92 ? -16.355 -1.424 11.424 1.00 97.62 92 ALA A N 1
ATOM 728 C CA . ALA A 1 92 ? -15.003 -0.943 11.175 1.00 97.62 92 ALA A CA 1
ATOM 729 C C . ALA A 1 92 ? -14.129 -2.031 10.554 1.00 97.62 92 ALA A C 1
ATOM 731 O O . ALA A 1 92 ? -14.374 -3.226 10.705 1.00 97.62 92 ALA A O 1
ATOM 732 N N . ILE A 1 93 ? -13.072 -1.612 9.875 1.00 97.00 93 ILE A N 1
ATOM 733 C CA . ILE A 1 93 ? -11.955 -2.484 9.522 1.00 97.00 93 ILE A CA 1
ATOM 734 C C . ILE A 1 93 ? -10.922 -2.404 10.626 1.00 97.00 93 ILE A C 1
ATOM 736 O O . ILE A 1 93 ? -10.614 -1.305 11.079 1.00 97.00 93 ILE A O 1
ATOM 740 N N . PHE A 1 94 ? -10.345 -3.539 11.003 1.00 97.56 94 PHE A N 1
ATOM 741 C CA . PHE A 1 94 ? -9.240 -3.586 11.949 1.00 97.56 94 PHE A CA 1
ATOM 742 C C . PHE A 1 94 ? -7.985 -4.162 11.292 1.00 97.56 94 PHE A C 1
ATOM 744 O O . PHE A 1 94 ? -8.000 -5.274 10.757 1.00 97.56 94 PHE A O 1
ATOM 751 N N . LEU A 1 95 ? -6.899 -3.388 11.326 1.00 96.00 95 LEU A N 1
ATOM 752 C CA . LEU A 1 95 ? -5.604 -3.738 10.750 1.00 96.00 95 LEU A CA 1
ATOM 753 C C . LEU A 1 95 ? -4.530 -3.743 11.837 1.00 96.00 95 LEU A C 1
ATOM 755 O O . LEU A 1 95 ? -4.444 -2.823 12.651 1.00 96.00 95 LEU A O 1
ATOM 759 N N . GLU A 1 96 ? -3.669 -4.751 11.784 1.00 94.81 96 GLU A N 1
ATOM 760 C CA . GLU A 1 96 ? -2.437 -4.836 12.567 1.00 94.81 96 GLU A CA 1
ATOM 761 C C . GLU A 1 96 ? -1.258 -4.589 11.630 1.00 94.81 96 GLU A C 1
ATOM 763 O O . GLU A 1 96 ? -1.164 -5.195 10.559 1.00 94.81 96 GLU A O 1
ATOM 768 N N . GLY A 1 97 ? -0.406 -3.638 12.004 1.00 94.12 97 GLY A N 1
ATOM 769 C CA . GLY A 1 97 ? 0.847 -3.380 11.315 1.00 94.12 97 GLY A CA 1
ATOM 770 C C . GLY A 1 97 ? 1.878 -4.471 11.601 1.00 94.12 97 GLY A C 1
ATOM 771 O O . GLY A 1 97 ? 1.728 -5.295 12.499 1.00 94.12 97 GLY A O 1
ATOM 772 N N . GLY A 1 98 ? 2.964 -4.460 10.840 1.00 92.69 98 GLY A N 1
ATOM 773 C CA . GLY A 1 98 ? 4.142 -5.272 11.098 1.00 92.69 98 GLY A CA 1
ATOM 774 C C . GLY A 1 98 ? 4.739 -4.949 12.464 1.00 92.69 98 GLY A C 1
ATOM 775 O O . GLY A 1 98 ? 4.776 -3.790 12.891 1.00 92.69 98 GLY A O 1
ATOM 776 N N . THR A 1 99 ? 5.230 -5.982 13.136 1.00 91.62 99 THR A N 1
ATOM 777 C CA . THR A 1 99 ? 5.788 -5.855 14.481 1.00 91.62 99 THR A CA 1
ATOM 778 C C . THR A 1 99 ? 7.303 -5.735 14.443 1.00 91.62 99 THR A C 1
ATOM 780 O O . THR A 1 99 ? 7.951 -6.240 13.524 1.00 91.62 99 THR A O 1
ATOM 783 N N . SER A 1 100 ? 7.895 -5.084 15.440 1.00 89.38 100 SER A N 1
ATOM 784 C CA . SER A 1 100 ? 9.356 -5.005 15.569 1.00 89.38 100 SER A CA 1
ATOM 785 C C . SER A 1 100 ? 9.994 -6.386 15.783 1.00 89.38 100 SER A C 1
ATOM 787 O O . SER A 1 100 ? 11.029 -6.685 15.186 1.00 89.38 100 SER A O 1
ATOM 789 N N . ASP A 1 101 ? 9.328 -7.272 16.527 1.00 86.25 101 ASP A N 1
ATOM 790 C CA . ASP A 1 101 ? 9.778 -8.647 16.793 1.00 86.25 101 ASP A CA 1
ATOM 791 C C . ASP A 1 101 ? 10.001 -9.475 15.517 1.00 86.25 101 ASP A C 1
ATOM 793 O O . ASP A 1 101 ? 10.962 -10.241 15.414 1.00 86.25 101 ASP A O 1
ATOM 797 N N . GLU A 1 102 ? 9.156 -9.310 14.493 1.00 86.81 102 GLU A N 1
ATOM 798 C CA . GLU A 1 102 ? 9.303 -10.040 13.225 1.00 86.81 102 GLU A CA 1
ATOM 799 C C . GLU A 1 102 ? 10.596 -9.664 12.482 1.00 86.81 102 GLU A C 1
ATOM 801 O O . GLU A 1 102 ? 11.118 -10.447 11.675 1.00 86.81 102 GLU A O 1
ATOM 806 N N . TRP A 1 103 ? 11.167 -8.505 12.813 1.00 87.94 103 TRP A N 1
ATOM 807 C CA . TRP A 1 103 ? 12.399 -7.981 12.241 1.00 87.94 103 TRP A CA 1
ATOM 808 C C . TRP A 1 103 ? 13.648 -8.329 13.049 1.00 87.94 103 TRP A C 1
ATOM 810 O O . TRP A 1 103 ? 14.738 -8.096 12.536 1.00 87.94 103 TRP A O 1
ATOM 820 N N . MET A 1 104 ? 13.542 -8.954 14.224 1.00 86.75 104 MET A N 1
ATOM 821 C CA . MET A 1 104 ? 14.711 -9.380 15.007 1.00 86.75 104 MET A CA 1
ATOM 822 C C . MET A 1 104 ? 15.384 -10.629 14.420 1.00 86.75 104 MET A C 1
ATOM 824 O O . MET A 1 104 ? 14.726 -11.534 13.891 1.00 86.75 104 MET A O 1
ATOM 828 N N . LEU A 1 105 ? 16.716 -10.681 14.483 1.00 87.69 105 LEU A N 1
ATOM 829 C CA . LEU A 1 105 ? 17.539 -11.777 13.980 1.00 87.69 105 LEU A CA 1
ATOM 830 C C . LEU A 1 105 ? 17.641 -12.897 15.028 1.00 87.69 105 LEU A C 1
ATOM 832 O O . LEU A 1 105 ? 18.484 -12.877 15.921 1.00 87.69 105 LEU A O 1
ATOM 836 N N . TYR A 1 106 ? 16.803 -13.923 14.878 1.00 87.12 106 TYR A N 1
ATOM 837 C CA . TYR A 1 106 ? 16.713 -15.049 15.817 1.00 87.12 106 TYR A CA 1
ATOM 838 C C . TYR A 1 106 ? 16.439 -14.567 17.251 1.00 87.12 106 TYR A C 1
ATOM 840 O O . TYR A 1 106 ? 15.419 -13.932 17.489 1.00 87.12 106 TYR A O 1
ATOM 848 N N . SER A 1 107 ? 17.323 -14.895 18.195 1.00 86.38 107 SER A N 1
ATOM 849 C CA . SER A 1 107 ? 17.261 -14.484 19.597 1.00 86.38 107 SER A CA 1
ATOM 850 C C . SER A 1 107 ? 18.206 -13.321 19.919 1.00 86.38 107 SER A C 1
ATOM 852 O O . SER A 1 107 ? 18.501 -13.105 21.093 1.00 86.38 107 SER A O 1
ATOM 854 N N . SER A 1 108 ? 18.763 -12.644 18.907 1.00 86.81 108 SER A N 1
ATOM 855 C CA . SER A 1 108 ? 19.599 -11.464 19.124 1.00 86.81 108 SER A CA 1
ATOM 856 C C . SER A 1 108 ? 18.769 -10.182 19.114 1.00 86.81 108 SER A C 1
ATOM 858 O O . SER A 1 108 ? 17.647 -10.136 18.617 1.00 86.81 108 SER A O 1
ATOM 860 N N . ASP A 1 109 ? 19.365 -9.119 19.635 1.00 82.69 109 ASP A N 1
ATOM 861 C CA . ASP A 1 109 ? 18.862 -7.744 19.641 1.00 82.69 109 ASP A CA 1
ATOM 862 C C . ASP A 1 109 ? 19.167 -6.988 18.332 1.00 82.69 109 ASP A C 1
ATOM 864 O O . ASP A 1 109 ? 19.062 -5.763 18.259 1.00 82.69 109 ASP A O 1
ATOM 868 N N . CYS A 1 110 ? 19.566 -7.711 17.283 1.00 85.31 110 CYS A N 1
ATOM 869 C CA . CYS A 1 110 ? 19.922 -7.135 15.994 1.00 85.31 110 CYS A CA 1
ATOM 870 C C . CYS A 1 110 ? 18.760 -7.269 15.010 1.00 85.31 110 CYS A C 1
ATOM 872 O O . CYS A 1 110 ? 18.214 -8.355 14.822 1.00 85.31 110 CYS A O 1
ATOM 874 N N . ASN A 1 111 ? 18.436 -6.189 14.304 1.00 85.94 111 ASN A N 1
ATOM 875 C CA . ASN A 1 111 ? 17.433 -6.236 13.246 1.00 85.94 111 ASN A CA 1
ATOM 876 C C . ASN A 1 111 ? 17.992 -6.923 11.990 1.00 85.94 111 ASN A C 1
ATOM 878 O O . ASN A 1 111 ? 19.117 -6.659 11.567 1.00 85.94 111 ASN A O 1
ATOM 882 N N . LYS A 1 112 ? 17.170 -7.752 11.342 1.00 87.31 112 LYS A N 1
ATOM 883 C CA . LYS A 1 112 ? 17.429 -8.384 10.038 1.00 87.31 112 LYS A CA 1
ATOM 884 C C . LYS A 1 112 ? 17.676 -7.344 8.941 1.00 87.31 112 LYS A C 1
ATOM 886 O O . LYS A 1 112 ? 18.464 -7.588 8.033 1.00 87.31 112 LYS A O 1
ATOM 891 N N . ALA A 1 113 ? 16.958 -6.222 9.006 1.00 87.00 113 ALA A N 1
ATOM 892 C CA . ALA A 1 113 ? 17.021 -5.090 8.084 1.00 87.00 113 ALA A CA 1
ATOM 893 C C . ALA A 1 113 ? 16.238 -3.892 8.667 1.00 87.00 113 ALA A C 1
ATOM 895 O O . ALA A 1 113 ? 15.669 -3.982 9.755 1.00 87.00 113 ALA A O 1
ATOM 896 N N . ALA A 1 114 ? 16.210 -2.763 7.953 1.00 88.06 114 ALA A N 1
ATOM 897 C CA . ALA A 1 114 ? 15.361 -1.626 8.310 1.00 88.06 114 ALA A CA 1
ATOM 898 C C . ALA A 1 114 ? 13.875 -2.002 8.209 1.00 88.06 114 ALA A C 1
ATOM 900 O O . ALA A 1 114 ? 13.467 -2.589 7.209 1.00 88.06 114 ALA A O 1
ATOM 901 N N . PHE A 1 115 ? 13.082 -1.634 9.221 1.00 91.12 115 PHE A N 1
ATOM 902 C CA . PHE A 1 115 ? 11.662 -1.979 9.299 1.00 91.12 115 PHE A CA 1
ATOM 903 C C . PHE A 1 115 ? 10.887 -1.565 8.042 1.00 91.12 115 PHE A C 1
ATOM 905 O O . PHE A 1 115 ? 10.952 -0.414 7.590 1.00 91.12 115 PHE A O 1
ATOM 912 N N . ARG A 1 116 ? 10.099 -2.509 7.527 1.00 88.69 116 ARG A N 1
ATOM 913 C CA . ARG A 1 116 ? 9.131 -2.301 6.456 1.00 88.69 116 ARG A CA 1
ATOM 914 C C . ARG A 1 116 ? 7.765 -2.787 6.913 1.00 88.69 116 ARG A C 1
ATOM 916 O O . ARG A 1 116 ? 7.611 -3.915 7.376 1.00 88.69 116 ARG A O 1
ATOM 923 N N . GLN A 1 117 ? 6.788 -1.920 6.716 1.00 93.12 117 GLN A N 1
ATOM 924 C CA . GLN A 1 117 ? 5.408 -2.146 7.096 1.00 93.12 117 GLN A CA 1
ATOM 925 C C . GLN A 1 117 ? 4.736 -3.284 6.307 1.00 93.12 117 GLN A C 1
ATOM 927 O O . GLN A 1 117 ? 5.080 -3.567 5.153 1.00 93.12 117 GLN A O 1
ATOM 932 N N . GLU A 1 118 ? 3.726 -3.897 6.929 1.00 90.69 118 GLU A N 1
ATOM 933 C CA . GLU A 1 118 ? 2.773 -4.787 6.266 1.00 90.69 118 GLU A CA 1
ATOM 934 C C . GLU A 1 118 ? 2.089 -4.035 5.111 1.00 90.69 118 GLU A C 1
ATOM 936 O O . GLU A 1 118 ? 1.743 -2.860 5.212 1.00 90.69 118 GLU A O 1
ATOM 941 N N . SER A 1 119 ? 1.942 -4.678 3.955 1.00 88.62 119 SER A N 1
ATOM 942 C CA . SER A 1 119 ? 1.612 -3.957 2.729 1.00 88.62 119 SER A CA 1
ATOM 943 C C . SER A 1 119 ? 0.167 -3.454 2.652 1.00 88.62 119 SER A C 1
ATOM 945 O O . SER A 1 119 ? -0.060 -2.430 2.012 1.00 88.62 119 SER A O 1
ATOM 947 N N . PHE A 1 120 ? -0.813 -4.140 3.247 1.00 91.31 120 PHE A N 1
ATOM 948 C CA . PHE A 1 120 ? -2.190 -3.637 3.318 1.00 91.31 120 PHE A CA 1
ATOM 949 C C . PHE A 1 120 ? -2.317 -2.492 4.326 1.00 91.31 120 PHE A C 1
ATOM 951 O O . PHE A 1 120 ? -2.971 -1.491 4.026 1.00 91.31 120 PHE A O 1
ATOM 958 N N . PHE A 1 121 ? -1.635 -2.595 5.469 1.00 94.19 121 PHE A N 1
ATOM 959 C CA . PHE A 1 121 ? -1.530 -1.519 6.448 1.00 94.19 121 PHE A CA 1
ATOM 960 C C . PHE A 1 121 ? -0.865 -0.287 5.827 1.00 94.19 121 PHE A C 1
ATOM 962 O O . PHE A 1 121 ? -1.413 0.810 5.885 1.00 94.19 121 PHE A O 1
ATOM 969 N N . GLN A 1 122 ? 0.274 -0.459 5.153 1.00 91.69 122 GLN A N 1
ATOM 970 C CA . GLN A 1 122 ? 0.957 0.628 4.451 1.00 91.69 122 GLN A CA 1
ATOM 971 C C . GLN A 1 122 ? 0.079 1.236 3.352 1.00 91.69 122 GLN A C 1
ATOM 973 O O . GLN A 1 122 ? 0.090 2.448 3.175 1.00 91.69 122 GLN A O 1
ATOM 978 N N . TYR A 1 123 ? -0.691 0.422 2.629 1.00 90.81 123 TYR A N 1
ATOM 979 C CA . TYR A 1 123 ? -1.564 0.897 1.558 1.00 90.81 123 TYR A CA 1
ATOM 980 C C . TYR A 1 123 ? -2.702 1.787 2.079 1.00 90.81 123 TYR A C 1
ATOM 982 O O . TYR A 1 123 ? -2.894 2.884 1.564 1.00 90.81 123 TYR A O 1
ATOM 990 N N . LEU A 1 124 ? -3.435 1.351 3.110 1.00 91.88 124 LEU A N 1
ATOM 991 C CA . LEU A 1 124 ? -4.567 2.120 3.645 1.00 91.88 124 LEU A CA 1
ATOM 992 C C . LEU A 1 124 ? -4.151 3.225 4.619 1.00 91.88 124 LEU A C 1
ATOM 994 O O . LEU A 1 124 ? -4.741 4.306 4.623 1.00 91.88 124 LEU A O 1
ATOM 998 N N . ILE A 1 125 ? -3.169 2.960 5.479 1.00 95.25 125 ILE A N 1
ATOM 999 C CA . ILE A 1 125 ? -2.802 3.854 6.582 1.00 95.25 125 ILE A CA 1
ATOM 1000 C C . ILE A 1 125 ? -1.615 4.745 6.203 1.00 95.25 125 ILE A C 1
ATOM 1002 O O . ILE A 1 125 ? -1.614 5.926 6.545 1.00 95.25 125 ILE A O 1
ATOM 1006 N N . GLY A 1 126 ? -0.639 4.217 5.459 1.00 91.38 126 GLY A N 1
ATOM 1007 C CA . GLY A 1 126 ? 0.521 4.976 4.972 1.00 91.38 126 GLY A CA 1
ATOM 1008 C C . GLY A 1 126 ? 1.660 5.155 5.979 1.00 91.38 126 GLY A C 1
ATOM 1009 O O . GLY A 1 126 ? 2.618 5.867 5.681 1.00 91.38 126 GLY A O 1
ATOM 1010 N N . ILE A 1 127 ? 1.582 4.545 7.166 1.00 93.81 127 ILE A N 1
ATOM 1011 C CA . ILE A 1 127 ? 2.545 4.770 8.256 1.00 93.81 127 ILE A CA 1
ATOM 1012 C C . ILE A 1 127 ? 3.556 3.623 8.345 1.00 93.81 127 ILE A C 1
ATOM 1014 O O . ILE A 1 127 ? 3.194 2.488 8.654 1.00 93.81 127 ILE A O 1
ATOM 1018 N N . ASN A 1 128 ? 4.842 3.947 8.173 1.00 92.81 128 ASN A N 1
ATOM 1019 C CA . ASN A 1 128 ? 5.953 2.997 8.292 1.00 92.81 128 ASN A CA 1
ATOM 1020 C C . ASN A 1 128 ? 6.601 3.038 9.687 1.00 92.81 128 ASN A C 1
ATOM 1022 O O . ASN A 1 128 ? 7.773 3.386 9.831 1.00 92.81 128 ASN A O 1
ATOM 1026 N N . GLU A 1 129 ? 5.816 2.713 10.713 1.00 93.31 129 GLU A N 1
ATOM 1027 C CA . GLU A 1 129 ? 6.271 2.533 12.097 1.00 93.31 129 GLU A CA 1
ATOM 1028 C C . GLU A 1 129 ? 5.783 1.166 12.606 1.00 93.31 129 GLU A C 1
ATOM 1030 O O . GLU A 1 129 ? 4.682 0.750 12.225 1.00 93.31 129 GLU A O 1
ATOM 1035 N N . PRO A 1 130 ? 6.592 0.443 13.398 1.00 93.25 130 PRO A N 1
ATOM 1036 C CA . PRO A 1 130 ? 6.227 -0.880 13.886 1.00 93.25 130 PRO A CA 1
ATOM 1037 C C . PRO A 1 130 ? 5.182 -0.815 15.001 1.00 93.25 130 PRO A C 1
ATOM 1039 O O . PRO A 1 130 ? 4.977 0.227 15.624 1.00 93.25 130 PRO A O 1
ATOM 1042 N N . ASP A 1 131 ? 4.567 -1.966 15.273 1.00 93.62 131 ASP A N 1
ATOM 1043 C CA . ASP A 1 131 ? 3.738 -2.212 16.463 1.00 93.62 131 ASP A CA 1
ATOM 1044 C C . ASP A 1 131 ? 2.487 -1.314 16.546 1.00 93.62 131 ASP A C 1
ATOM 1046 O O . ASP A 1 131 ? 1.973 -1.001 17.622 1.00 93.62 131 ASP A O 1
ATOM 1050 N N . LEU A 1 132 ? 1.988 -0.895 15.380 1.00 95.38 132 LEU A N 1
ATOM 1051 C CA . LEU A 1 132 ? 0.784 -0.086 15.237 1.00 95.38 132 LEU A CA 1
ATOM 1052 C C . LEU A 1 132 ? -0.454 -0.949 15.000 1.00 95.38 132 LEU A C 1
ATOM 1054 O O . LEU A 1 132 ? -0.408 -1.941 14.274 1.00 95.38 132 LEU A O 1
ATOM 1058 N N . HIS A 1 133 ? -1.593 -0.487 15.507 1.00 96.88 133 HIS A N 1
ATOM 1059 C CA . HIS A 1 133 ? -2.905 -0.958 15.066 1.00 96.88 133 HIS A CA 1
ATOM 1060 C C . HIS A 1 133 ? -3.704 0.214 14.513 1.00 96.88 133 HIS A C 1
ATOM 1062 O O . HIS A 1 133 ? -3.517 1.359 14.925 1.00 96.88 133 HIS A O 1
ATOM 1068 N N . ALA A 1 134 ? -4.613 -0.062 13.589 1.00 97.69 134 ALA A N 1
ATOM 1069 C CA . ALA A 1 134 ? -5.507 0.950 13.055 1.00 97.69 134 ALA A CA 1
ATOM 1070 C C . ALA A 1 134 ? -6.918 0.393 12.913 1.00 97.69 134 ALA A C 1
ATOM 1072 O O . ALA A 1 134 ? -7.108 -0.751 12.496 1.00 97.69 134 ALA A O 1
ATOM 1073 N N . ALA A 1 135 ? -7.901 1.231 13.224 1.00 97.88 135 ALA A N 1
ATOM 1074 C CA . ALA A 1 135 ? -9.292 0.965 12.918 1.00 97.88 135 ALA A CA 1
ATOM 1075 C C . ALA A 1 135 ? -9.823 2.013 11.947 1.00 97.88 135 ALA A C 1
ATOM 1077 O O . ALA A 1 135 ? -9.664 3.210 12.178 1.00 97.88 135 ALA A O 1
ATOM 1078 N N . TYR A 1 136 ? -10.456 1.559 10.871 1.00 97.62 136 TYR A N 1
ATOM 1079 C CA . TYR A 1 136 ? -11.106 2.425 9.895 1.00 97.62 136 TYR A CA 1
ATOM 1080 C C . TYR A 1 136 ? -12.619 2.241 10.002 1.00 97.62 136 TYR A C 1
ATOM 1082 O O . TYR A 1 136 ? -13.154 1.218 9.574 1.00 97.62 136 TYR A O 1
ATOM 1090 N N . ILE A 1 137 ? -13.299 3.216 10.603 1.00 97.75 137 ILE A N 1
ATOM 1091 C CA . ILE A 1 137 ? -14.755 3.231 10.746 1.00 97.75 137 ILE A CA 1
ATOM 1092 C C . ILE A 1 137 ? -15.359 3.601 9.394 1.00 97.75 137 ILE A C 1
ATOM 1094 O O . ILE A 1 137 ? -15.112 4.682 8.863 1.00 97.75 137 ILE A O 1
ATOM 1098 N N . LEU A 1 138 ? -16.136 2.690 8.813 1.00 95.69 138 LEU A N 1
ATOM 1099 C CA . LEU A 1 138 ? -16.527 2.805 7.410 1.00 95.69 138 LEU A CA 1
ATOM 1100 C C . LEU A 1 138 ? -17.602 3.863 7.168 1.00 95.69 138 LEU A C 1
ATOM 1102 O O . LEU A 1 138 ? -17.555 4.548 6.149 1.00 95.69 138 LEU A O 1
ATOM 1106 N N . ALA A 1 139 ? -18.566 3.991 8.082 1.00 95.12 139 ALA A N 1
ATOM 1107 C CA . ALA A 1 139 ? -19.684 4.919 7.929 1.00 95.12 139 ALA A CA 1
ATOM 1108 C C . ALA A 1 139 ? -19.259 6.390 8.068 1.00 95.12 139 ALA A C 1
ATOM 1110 O O . ALA A 1 139 ? -19.631 7.213 7.231 1.00 95.12 139 ALA A O 1
ATOM 1111 N N . SER A 1 140 ? -18.456 6.705 9.091 1.00 95.62 140 SER A N 1
ATOM 1112 C CA . SER A 1 140 ? -17.940 8.058 9.352 1.00 95.62 140 SER A CA 1
ATOM 1113 C C . SER A 1 140 ? -16.656 8.384 8.584 1.00 95.62 140 SER A C 1
ATOM 1115 O O . SER A 1 140 ? -16.231 9.535 8.555 1.00 95.62 140 SER A O 1
ATOM 1117 N N . GLU A 1 141 ? -16.040 7.378 7.962 1.00 95.69 141 GLU A N 1
ATOM 1118 C CA . GLU A 1 141 ? -14.733 7.457 7.310 1.00 95.69 141 GLU A CA 1
ATOM 1119 C C . GLU A 1 141 ? -13.597 7.911 8.259 1.00 95.69 141 GLU A C 1
ATOM 1121 O O . GLU A 1 141 ? -12.561 8.414 7.821 1.00 95.69 141 GLU A O 1
ATOM 1126 N N . GLU A 1 142 ? -13.760 7.683 9.566 1.00 96.56 142 GLU A N 1
ATOM 1127 C CA . GLU A 1 142 ? -12.766 8.016 10.587 1.00 96.56 142 GLU A CA 1
ATOM 1128 C C . GLU A 1 142 ? -11.698 6.934 10.729 1.00 96.56 142 GLU A C 1
ATOM 1130 O O . GLU A 1 142 ? -11.985 5.735 10.715 1.00 96.56 142 GLU A O 1
ATOM 1135 N N . ILE A 1 143 ? -10.453 7.361 10.944 1.00 97.75 143 ILE A N 1
ATOM 1136 C CA . ILE A 1 143 ? -9.334 6.452 11.190 1.00 97.75 143 ILE A CA 1
ATOM 1137 C C . ILE A 1 143 ? -8.786 6.695 12.583 1.00 97.75 143 ILE A C 1
ATOM 1139 O O . ILE A 1 143 ? -8.283 7.777 12.890 1.00 97.75 143 ILE A O 1
ATOM 1143 N N . LEU A 1 144 ? -8.852 5.651 13.399 1.00 98.00 144 LEU A N 1
ATOM 1144 C CA . LEU A 1 144 ? -8.270 5.602 14.728 1.00 98.00 144 LEU A CA 1
ATOM 1145 C C . LEU A 1 144 ? -6.928 4.882 14.632 1.00 98.00 144 LEU A C 1
ATOM 1147 O O . LEU A 1 144 ? -6.864 3.741 14.169 1.00 98.00 144 LEU A O 1
ATOM 1151 N N . LEU A 1 145 ? -5.859 5.538 15.067 1.00 98.06 145 LEU A N 1
ATOM 1152 C CA . LEU A 1 145 ? -4.528 4.948 15.147 1.00 98.06 145 LEU A CA 1
ATOM 1153 C C . LEU A 1 145 ? -4.195 4.618 16.598 1.00 98.06 145 LEU A C 1
ATOM 1155 O O . LEU A 1 145 ? -4.289 5.473 17.475 1.00 98.06 145 LEU A O 1
ATOM 1159 N N . PHE A 1 146 ? -3.732 3.401 16.840 1.00 97.31 146 PHE A N 1
ATOM 1160 C CA . PHE A 1 146 ? -3.280 2.945 18.146 1.00 97.31 146 PHE A CA 1
ATOM 1161 C C . PHE A 1 146 ? -1.770 2.729 18.094 1.00 97.31 146 PHE A C 1
ATOM 1163 O O . PHE A 1 146 ? -1.264 1.888 17.349 1.00 97.31 146 PHE A O 1
ATOM 1170 N N . THR A 1 147 ? -1.057 3.528 18.877 1.00 95.38 147 THR A N 1
ATOM 1171 C CA . THR A 1 147 ? 0.404 3.530 18.998 1.00 95.38 147 THR A CA 1
ATOM 1172 C C . THR A 1 147 ? 0.820 2.875 20.315 1.00 95.38 147 THR A C 1
ATOM 1174 O O . THR A 1 147 ? 0.100 3.015 21.308 1.00 95.38 147 THR A O 1
ATOM 1177 N N . PRO A 1 148 ? 1.966 2.182 20.379 1.00 93.00 148 PRO A N 1
ATOM 1178 C CA . PRO A 1 148 ? 2.416 1.567 21.617 1.00 93.00 148 PRO A CA 1
ATOM 1179 C C . PRO A 1 148 ? 2.827 2.638 22.632 1.00 93.00 148 PRO A C 1
ATOM 1181 O O . PRO A 1 148 ? 3.538 3.599 22.319 1.00 93.00 148 PRO A O 1
ATOM 1184 N N . LYS A 1 149 ? 2.405 2.468 23.885 1.00 92.00 149 LYS A N 1
ATOM 1185 C CA . LYS A 1 149 ? 2.847 3.321 24.987 1.00 92.00 149 LYS A CA 1
ATOM 1186 C C . LYS A 1 149 ? 4.282 2.969 25.374 1.00 92.00 149 LYS A C 1
ATOM 1188 O O . LYS A 1 149 ? 4.534 1.945 26.005 1.00 92.00 149 LYS A O 1
ATOM 1193 N N . VAL A 1 150 ? 5.216 3.850 25.029 1.00 88.31 150 VAL A N 1
ATOM 1194 C CA . VAL A 1 150 ? 6.641 3.661 25.322 1.00 88.31 150 VAL A CA 1
ATOM 1195 C C . VAL A 1 150 ? 6.945 3.987 26.796 1.00 88.31 150 VAL A C 1
ATOM 1197 O O . VAL A 1 150 ? 6.582 5.070 27.263 1.00 88.31 150 VAL A O 1
ATOM 1200 N N . PRO A 1 151 ? 7.620 3.090 27.542 1.00 89.44 151 PRO A N 1
ATOM 1201 C CA . PRO A 1 151 ? 8.101 3.365 28.896 1.00 89.44 151 PRO A CA 1
ATOM 1202 C C . PRO A 1 151 ? 9.086 4.544 28.963 1.00 89.44 151 PRO A C 1
ATOM 1204 O O . PRO A 1 151 ? 9.902 4.743 28.063 1.00 89.44 151 PRO A O 1
ATOM 1207 N N . ASN A 1 152 ? 9.048 5.316 30.055 1.00 90.50 152 ASN A N 1
ATOM 1208 C CA . ASN A 1 152 ? 9.848 6.542 30.205 1.00 90.50 152 ASN A CA 1
ATOM 1209 C C . ASN A 1 152 ? 11.366 6.316 30.092 1.00 90.50 152 ASN A C 1
ATOM 1211 O O . ASN A 1 152 ? 12.094 7.179 29.607 1.00 90.50 152 ASN A O 1
ATOM 1215 N N . ASP A 1 153 ? 11.859 5.172 30.556 1.00 91.06 153 ASP A N 1
ATOM 1216 C CA . ASP A 1 153 ? 13.267 4.787 30.499 1.00 91.06 153 ASP A CA 1
ATOM 1217 C C . ASP A 1 153 ? 13.738 4.458 29.075 1.00 91.06 153 ASP A C 1
ATOM 1219 O O . ASP A 1 153 ? 14.890 4.762 28.745 1.00 91.06 153 ASP A O 1
ATOM 1223 N N . ALA A 1 154 ? 12.841 3.934 28.232 1.00 87.38 154 ALA A N 1
ATOM 1224 C CA . ALA A 1 154 ? 13.090 3.605 26.830 1.00 87.38 154 ALA A CA 1
ATOM 1225 C C . ALA A 1 154 ? 13.107 4.836 25.902 1.00 87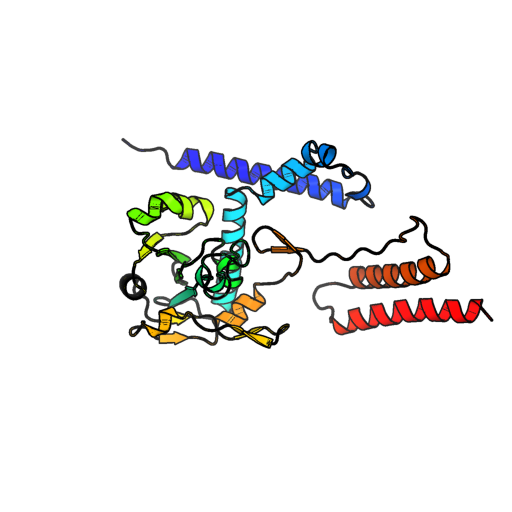.38 154 ALA A C 1
ATOM 1227 O O . ALA A 1 154 ? 13.769 4.807 24.861 1.00 87.38 154 ALA A O 1
ATOM 1228 N N . LEU A 1 155 ? 12.459 5.946 26.289 1.00 89.19 155 LEU A N 1
ATOM 1229 C CA . LEU A 1 155 ? 12.385 7.183 25.488 1.00 89.19 155 LEU A CA 1
ATOM 1230 C C . LEU A 1 155 ? 13.759 7.746 25.099 1.00 89.19 155 LEU A C 1
ATOM 1232 O O . LEU A 1 155 ? 13.890 8.386 24.059 1.00 89.19 155 LEU A O 1
ATOM 1236 N N . ARG A 1 156 ? 14.803 7.492 25.898 1.00 91.25 156 ARG A N 1
ATOM 1237 C CA . ARG A 1 156 ? 16.173 7.927 25.575 1.00 91.25 156 ARG A CA 1
ATOM 1238 C C . ARG A 1 156 ? 16.759 7.229 24.341 1.00 91.25 156 ARG A C 1
ATOM 1240 O O . ARG A 1 156 ? 17.686 7.759 23.742 1.00 91.25 156 ARG A O 1
ATOM 1247 N N . PHE A 1 157 ? 16.253 6.041 24.003 1.00 88.44 157 PHE A N 1
ATOM 1248 C CA . PHE A 1 157 ? 16.749 5.212 22.904 1.00 88.44 157 PHE A CA 1
ATOM 1249 C C . PHE A 1 157 ? 15.901 5.376 21.645 1.00 88.44 157 PHE A C 1
ATOM 1251 O O . PHE A 1 157 ? 16.445 5.503 20.554 1.00 88.44 157 PHE A O 1
ATOM 1258 N N . VAL A 1 158 ? 14.574 5.395 21.799 1.00 85.06 158 VAL A N 1
ATOM 1259 C CA . VAL A 1 158 ? 13.636 5.460 20.663 1.00 85.06 158 VAL A CA 1
ATOM 1260 C C . VAL A 1 158 ? 13.155 6.879 20.350 1.00 85.06 158 VAL A C 1
ATOM 1262 O O . VAL A 1 158 ? 12.573 7.120 19.294 1.00 85.06 158 VAL A O 1
ATOM 1265 N N . GLY A 1 159 ? 13.429 7.830 21.245 1.00 88.19 159 GLY A N 1
ATOM 1266 C CA . GLY A 1 159 ? 12.951 9.206 21.165 1.00 88.19 159 GLY A CA 1
ATOM 1267 C C . GLY A 1 159 ? 11.581 9.414 21.826 1.00 88.19 159 GLY A C 1
ATOM 1268 O O . GLY A 1 159 ? 10.927 8.460 22.255 1.00 88.19 159 GLY A O 1
ATOM 1269 N N . PRO A 1 160 ? 11.135 10.677 21.944 1.00 86.81 160 PRO A N 1
ATOM 1270 C CA . PRO A 1 160 ? 9.812 10.999 22.465 1.00 86.81 160 PRO A CA 1
ATOM 1271 C C . PRO A 1 160 ? 8.703 10.515 21.514 1.00 86.81 160 PRO A C 1
ATOM 1273 O O . PRO A 1 160 ? 8.909 10.489 20.295 1.00 86.81 160 PRO A O 1
ATOM 1276 N N . PRO A 1 161 ? 7.506 10.182 22.035 1.00 87.00 161 PRO A N 1
ATOM 1277 C CA . PRO A 1 161 ? 6.369 9.857 21.189 1.00 87.00 161 PRO A CA 1
ATOM 1278 C C . PRO A 1 161 ? 6.004 11.053 20.309 1.00 87.00 161 PRO A C 1
ATOM 1280 O O . PRO A 1 161 ? 6.089 12.211 20.725 1.00 87.00 161 PRO A O 1
ATOM 1283 N N . LYS A 1 162 ? 5.578 10.766 19.080 1.00 91.62 162 LYS A N 1
ATOM 1284 C CA . LYS A 1 162 ? 5.116 11.804 18.158 1.00 91.62 162 LYS A CA 1
ATOM 1285 C C . LYS A 1 162 ? 3.758 12.334 18.610 1.00 91.62 162 LYS A C 1
ATOM 1287 O O . LYS A 1 162 ? 2.904 11.567 19.050 1.00 91.62 162 LYS A O 1
ATOM 1292 N N . ASP A 1 163 ? 3.571 13.641 18.470 1.00 91.94 163 ASP A N 1
ATOM 1293 C CA . ASP A 1 163 ? 2.310 14.311 18.786 1.00 91.94 163 ASP A CA 1
ATOM 1294 C C . ASP A 1 163 ? 1.166 13.782 17.891 1.00 91.94 163 ASP A C 1
ATOM 1296 O O . ASP A 1 163 ? 1.395 13.567 16.699 1.00 91.94 163 ASP A O 1
ATOM 1300 N N . PRO A 1 164 ? -0.068 13.599 18.392 1.00 92.75 164 PRO A N 1
ATOM 1301 C CA . PRO A 1 164 ? -1.220 13.239 17.559 1.00 92.75 164 PRO A CA 1
ATOM 1302 C C . PRO A 1 164 ? -1.391 14.111 16.299 1.00 92.75 164 PRO A C 1
ATOM 1304 O O . PRO A 1 164 ? -1.712 13.600 15.223 1.00 92.75 164 PRO A O 1
ATOM 1307 N N . ALA A 1 165 ? -1.088 15.411 16.386 1.00 93.06 165 ALA A N 1
ATOM 1308 C CA . ALA A 1 165 ? -1.135 16.347 15.265 1.00 93.06 165 ALA A CA 1
ATOM 1309 C C . ALA A 1 165 ? -0.124 16.018 14.154 1.00 93.06 165 ALA A C 1
ATOM 1311 O O . ALA A 1 165 ? -0.338 16.371 12.989 1.00 93.06 165 ALA A O 1
ATOM 1312 N N . PHE A 1 166 ? 0.976 15.327 14.473 1.00 94.06 166 PHE A N 1
ATOM 1313 C CA . PHE A 1 166 ? 1.899 14.812 13.460 1.00 94.06 166 PHE A CA 1
ATOM 1314 C C . PHE A 1 166 ? 1.186 13.809 12.549 1.00 94.06 166 PHE A C 1
ATOM 1316 O O . PHE A 1 166 ? 1.280 13.918 11.326 1.00 94.06 166 PHE A O 1
ATOM 1323 N N . TYR A 1 167 ? 0.435 12.870 13.127 1.00 95.56 167 TYR A N 1
ATOM 1324 C CA . TYR A 1 167 ? -0.232 11.829 12.351 1.00 95.56 167 TYR A CA 1
ATOM 1325 C C . TYR A 1 167 ? -1.412 12.371 11.549 1.00 95.56 167 TYR A C 1
ATOM 1327 O O . TYR A 1 167 ? -1.547 12.048 10.368 1.00 95.56 167 TYR A O 1
ATOM 1335 N N . SER A 1 168 ? -2.224 13.250 12.139 1.00 93.38 168 SER A N 1
ATOM 1336 C CA . SER A 1 168 ? -3.350 13.858 11.424 1.00 93.38 168 SER A CA 1
ATOM 1337 C C . SER A 1 168 ? -2.883 14.743 10.263 1.00 93.38 168 SER A C 1
ATOM 1339 O O . SER A 1 168 ? -3.421 14.670 9.155 1.00 93.38 168 SER A O 1
ATOM 1341 N N . SER A 1 169 ? -1.816 15.526 10.457 1.00 91.94 169 SER A N 1
ATOM 1342 C CA . SER A 1 169 ? -1.294 16.417 9.413 1.00 91.94 169 SER A CA 1
ATOM 1343 C C . SER A 1 169 ? -0.534 15.706 8.291 1.00 91.94 169 SER A C 1
ATOM 1345 O O . SER A 1 169 ? -0.489 16.242 7.185 1.00 91.94 169 SER A O 1
ATOM 1347 N N . ARG A 1 170 ? 0.049 14.526 8.544 1.00 92.31 170 ARG A N 1
ATOM 1348 C CA . ARG A 1 170 ? 0.871 13.784 7.568 1.00 92.31 170 ARG A CA 1
ATOM 1349 C C . ARG A 1 170 ? 0.170 12.587 6.926 1.00 92.31 170 ARG A C 1
ATOM 1351 O O . ARG A 1 170 ? 0.507 12.225 5.802 1.00 92.31 170 ARG A O 1
ATOM 1358 N N . TYR A 1 171 ? -0.767 11.965 7.634 1.00 94.75 171 TYR A N 1
ATOM 1359 C CA . TYR A 1 171 ? -1.405 10.711 7.222 1.00 94.75 171 TYR A CA 1
ATOM 1360 C C . TYR A 1 171 ? -2.934 10.771 7.262 1.00 94.75 171 TYR A C 1
ATOM 1362 O O . TYR A 1 171 ? -3.579 9.741 7.074 1.00 94.75 171 TYR A O 1
ATOM 1370 N N . ALA A 1 172 ? -3.521 11.947 7.521 1.00 94.75 172 ALA A N 1
ATOM 1371 C CA . ALA A 1 172 ? -4.972 12.137 7.590 1.00 94.75 172 ALA A CA 1
ATOM 1372 C C . ALA A 1 172 ? -5.660 11.146 8.549 1.00 94.75 172 ALA A C 1
ATOM 1374 O O . ALA A 1 172 ? -6.700 10.580 8.230 1.00 94.75 172 ALA A O 1
ATOM 1375 N N . VAL A 1 173 ? -5.020 10.858 9.682 1.00 96.25 173 VAL A N 1
ATOM 1376 C CA . VAL A 1 173 ? -5.612 10.068 10.770 1.00 96.25 173 VAL A CA 1
ATOM 1377 C C . VAL A 1 173 ? -6.505 10.984 11.608 1.00 96.25 173 VAL A C 1
ATOM 1379 O O . VAL A 1 173 ? -6.128 12.133 11.850 1.00 96.25 173 VAL A O 1
ATOM 1382 N N . THR A 1 174 ? -7.664 10.487 12.043 1.00 96.75 174 THR A N 1
ATOM 1383 C CA . THR A 1 174 ? -8.637 11.259 12.827 1.00 96.75 174 THR A CA 1
ATOM 1384 C C . THR A 1 174 ? -8.181 11.398 14.274 1.00 96.75 174 THR A C 1
ATOM 1386 O O . THR A 1 174 ? -7.965 12.512 14.741 1.00 96.75 174 THR A O 1
ATOM 1389 N N . ASP A 1 175 ? -7.969 10.266 14.947 1.00 96.69 175 ASP A N 1
ATOM 1390 C CA . ASP A 1 175 ? -7.589 10.205 16.358 1.00 96.69 175 ASP A CA 1
ATOM 1391 C C . ASP A 1 175 ? -6.391 9.275 16.557 1.00 96.69 175 ASP A C 1
ATOM 1393 O O . ASP A 1 175 ? -6.226 8.278 15.849 1.00 96.69 175 ASP A O 1
ATOM 1397 N N . VAL A 1 176 ? -5.561 9.589 17.552 1.00 97.06 176 VAL A N 1
ATOM 1398 C CA . VAL A 1 176 ? -4.392 8.782 17.916 1.00 97.06 176 VAL A CA 1
ATOM 1399 C C . VAL A 1 176 ? -4.431 8.465 19.401 1.00 97.06 176 VAL A C 1
ATOM 1401 O O . VAL A 1 176 ? -4.476 9.368 20.235 1.00 97.06 176 VAL A O 1
ATOM 1404 N N . PHE A 1 177 ? -4.352 7.181 19.724 1.00 95.75 177 PHE A N 1
ATOM 1405 C CA . PHE A 1 177 ? -4.356 6.669 21.086 1.00 95.75 177 PHE A CA 1
ATOM 1406 C C . PHE A 1 177 ? -3.035 5.970 21.384 1.00 95.75 177 PHE A C 1
ATOM 1408 O O . PHE A 1 177 ? -2.470 5.278 20.536 1.00 95.75 177 PHE A O 1
ATOM 1415 N N . GLN A 1 178 ? -2.532 6.145 22.602 1.00 94.12 178 GLN A N 1
ATOM 1416 C CA . GLN A 1 178 ? -1.415 5.357 23.108 1.00 94.12 178 GLN A CA 1
ATOM 1417 C C . GLN A 1 178 ? -1.974 4.205 23.927 1.00 94.12 178 GLN A C 1
ATOM 1419 O O . GLN A 1 178 ? -2.661 4.451 24.915 1.00 94.12 178 GLN A O 1
ATOM 1424 N N . VAL A 1 179 ? -1.664 2.978 23.528 1.00 93.50 179 VAL A N 1
ATOM 1425 C CA . VAL A 1 179 ? -2.171 1.760 24.162 1.00 93.50 179 VAL A CA 1
ATOM 1426 C C . VAL A 1 179 ? -1.023 0.958 24.748 1.00 93.50 179 VAL A C 1
ATOM 1428 O O . VAL A 1 179 ? 0.062 0.881 24.164 1.00 93.50 179 VAL A O 1
ATOM 1431 N N . LYS A 1 180 ? -1.239 0.375 25.925 1.00 91.19 180 LYS A N 1
ATOM 1432 C CA . LYS A 1 180 ? -0.300 -0.574 26.525 1.00 91.19 180 LYS A CA 1
ATOM 1433 C C . LYS A 1 180 ? -0.723 -2.007 26.223 1.00 91.19 180 LYS A C 1
ATOM 1435 O O . LYS A 1 180 ? 0.132 -2.847 25.960 1.00 91.19 180 LYS A O 1
ATOM 1440 N N . GLU A 1 181 ? -2.025 -2.273 26.251 1.00 89.81 181 GLU A N 1
ATOM 1441 C CA . GLU A 1 181 ? -2.588 -3.604 26.039 1.00 89.81 181 GLU A CA 1
ATOM 1442 C C . GLU A 1 181 ? -3.655 -3.599 24.932 1.00 89.81 181 GLU A C 1
ATOM 1444 O O . GLU A 1 181 ? -4.390 -2.619 24.789 1.00 89.81 181 GLU A O 1
ATOM 1449 N N . PRO A 1 182 ? -3.825 -4.706 24.180 1.00 88.31 182 PRO A N 1
ATOM 1450 C CA . PRO A 1 182 ? -4.863 -4.807 23.151 1.00 88.31 182 PRO A CA 1
ATOM 1451 C C . PRO A 1 182 ? -6.287 -4.541 23.661 1.00 88.31 182 PRO A C 1
ATOM 1453 O O . PRO A 1 182 ? -7.124 -4.058 22.907 1.00 88.31 182 PRO A O 1
ATOM 1456 N N . LYS A 1 183 ? -6.577 -4.802 24.942 1.00 90.12 183 LYS A N 1
ATOM 1457 C CA . LYS A 1 183 ? -7.903 -4.542 25.532 1.00 90.12 183 LYS A CA 1
ATOM 1458 C C . LYS A 1 183 ? -8.310 -3.069 25.477 1.00 90.12 183 LYS A C 1
ATOM 1460 O O . LYS A 1 183 ? -9.480 -2.779 25.262 1.00 90.12 183 LYS A O 1
ATOM 1465 N N . GLU A 1 184 ? -7.355 -2.146 25.595 1.00 94.31 184 GLU A N 1
ATOM 1466 C CA . GLU A 1 184 ? -7.627 -0.704 25.485 1.00 94.31 184 GLU A CA 1
ATOM 1467 C C . GLU A 1 184 ? -8.129 -0.333 24.078 1.00 94.31 184 GLU A C 1
ATOM 1469 O O . GLU A 1 184 ? -8.947 0.572 23.920 1.00 94.31 184 GLU A O 1
ATOM 1474 N N . VAL A 1 185 ? -7.688 -1.072 23.052 1.00 94.69 185 VAL A N 1
ATOM 1475 C CA . VAL A 1 185 ? -8.188 -0.932 21.678 1.00 94.69 185 VAL A CA 1
ATOM 1476 C C . VAL A 1 185 ? -9.652 -1.371 21.599 1.00 94.69 185 VAL A C 1
ATOM 1478 O O . VAL A 1 185 ? -10.481 -0.646 21.053 1.00 94.69 185 VAL A O 1
ATOM 1481 N N . GLU A 1 186 ? -9.996 -2.528 22.174 1.00 94.44 186 GLU A N 1
ATOM 1482 C CA . GLU A 1 186 ? -11.381 -3.023 22.223 1.00 94.44 186 GLU A CA 1
ATOM 1483 C C . GLU A 1 186 ? -12.315 -2.045 22.955 1.00 94.44 186 GLU A C 1
ATOM 1485 O O . GLU A 1 186 ? -13.418 -1.767 22.476 1.00 94.44 186 GLU A O 1
ATOM 1490 N N . GLU A 1 187 ? -11.875 -1.480 24.080 1.00 94.62 187 GLU A N 1
ATOM 1491 C CA . GLU A 1 187 ? -12.644 -0.492 24.842 1.00 94.62 187 GLU A CA 1
ATOM 1492 C C . GLU A 1 187 ? -12.941 0.776 24.029 1.00 94.62 187 GLU A C 1
ATOM 1494 O O . GLU A 1 187 ? -14.076 1.265 24.044 1.00 94.62 187 GLU A O 1
ATOM 1499 N N . GLU A 1 188 ? -11.958 1.292 23.283 1.00 96.06 188 GLU A N 1
ATOM 1500 C CA . GLU A 1 188 ? -12.148 2.479 22.443 1.00 96.06 188 GLU A CA 1
ATOM 1501 C C . GLU A 1 188 ? -13.086 2.201 21.262 1.00 96.06 188 GLU A C 1
ATOM 1503 O O . GLU A 1 188 ? -13.980 3.001 20.971 1.00 96.06 188 GLU A O 1
ATOM 1508 N N . LEU A 1 189 ? -12.955 1.039 20.616 1.00 96.19 189 LEU A N 1
ATOM 1509 C CA . LEU A 1 189 ? -13.849 0.638 19.526 1.00 96.19 189 LEU A CA 1
ATOM 1510 C C . LEU A 1 189 ? -15.295 0.478 20.009 1.00 96.19 189 LEU A C 1
ATOM 1512 O O . LEU A 1 189 ? -16.222 0.965 19.360 1.00 96.19 189 LEU A O 1
ATOM 1516 N N . ARG A 1 190 ? -15.502 -0.111 21.192 1.00 95.62 190 ARG A N 1
ATOM 1517 C CA . ARG A 1 190 ? -16.828 -0.165 21.826 1.00 95.62 190 ARG A CA 1
ATOM 1518 C C . ARG A 1 190 ? -17.377 1.220 22.144 1.00 95.62 190 ARG A C 1
ATOM 1520 O O . ARG A 1 190 ? -18.566 1.457 21.945 1.00 95.62 190 ARG A O 1
ATOM 1527 N N . ARG A 1 191 ? -16.538 2.139 22.633 1.00 95.69 191 ARG A N 1
ATOM 1528 C CA . ARG A 1 191 ? -16.937 3.529 22.917 1.00 95.69 191 ARG A CA 1
ATOM 1529 C C . ARG A 1 191 ? -17.423 4.246 21.658 1.00 95.69 191 ARG A C 1
ATOM 1531 O O . ARG A 1 191 ? -18.346 5.049 21.741 1.00 95.69 191 ARG A O 1
ATOM 1538 N N . ARG A 1 192 ? -16.837 3.928 20.501 1.00 95.12 192 ARG A N 1
ATOM 1539 C CA . ARG A 1 192 ? -17.261 4.411 19.177 1.00 95.12 192 ARG A CA 1
ATOM 1540 C C . ARG A 1 192 ? -18.466 3.652 18.596 1.00 95.12 192 ARG A C 1
ATOM 1542 O O . ARG A 1 192 ? -18.856 3.917 17.467 1.00 95.12 192 ARG A O 1
ATOM 1549 N N . GLY A 1 193 ? -19.076 2.735 19.353 1.00 95.31 193 GLY A N 1
ATOM 1550 C CA . GLY A 1 193 ? -20.275 2.001 18.936 1.00 95.31 193 GLY A CA 1
ATOM 1551 C C . GLY A 1 193 ? -20.011 0.884 17.926 1.00 95.31 193 GLY A C 1
ATOM 1552 O O . GLY A 1 193 ? -20.946 0.414 17.282 1.00 95.31 193 GLY A O 1
ATOM 1553 N N . ILE A 1 194 ? -18.757 0.451 17.774 1.00 97.31 194 ILE A N 1
ATOM 1554 C CA . ILE A 1 194 ? -18.402 -0.621 16.845 1.00 97.31 194 ILE A CA 1
ATOM 1555 C C . ILE A 1 194 ? -18.810 -1.970 17.437 1.00 97.31 194 ILE A C 1
ATOM 1557 O O . ILE A 1 194 ? -18.500 -2.280 18.587 1.00 97.31 194 ILE A O 1
ATOM 1561 N N . HIS A 1 195 ? -19.488 -2.785 16.635 1.00 96.06 195 HIS A N 1
ATOM 1562 C CA . HIS A 1 195 ? -19.888 -4.150 16.987 1.00 96.06 195 HIS A CA 1
ATOM 1563 C C . HIS A 1 195 ? -19.394 -5.191 15.977 1.00 96.06 195 HIS A C 1
ATOM 1565 O O . HIS A 1 195 ? -19.347 -6.378 16.303 1.00 96.06 195 HIS A O 1
ATOM 1571 N N . THR A 1 196 ? -18.998 -4.766 14.772 1.00 97.00 196 THR A N 1
ATOM 1572 C CA . THR A 1 196 ? -18.498 -5.656 13.719 1.00 97.00 196 THR A CA 1
ATOM 1573 C C . THR A 1 196 ? -17.140 -5.190 13.210 1.00 97.00 196 THR A C 1
ATOM 1575 O O . THR A 1 196 ? -16.972 -4.022 12.855 1.00 97.00 196 THR A O 1
ATOM 1578 N N . LEU A 1 197 ? -16.185 -6.119 13.146 1.00 97.44 197 LEU A N 1
ATOM 1579 C CA . LEU A 1 197 ? -14.847 -5.892 12.614 1.00 97.44 197 LEU A CA 1
ATOM 1580 C C . LEU A 1 197 ? -14.628 -6.706 11.342 1.00 97.44 197 LEU A C 1
ATOM 1582 O O . LEU A 1 197 ? -14.671 -7.934 11.373 1.00 97.44 197 LEU A O 1
ATOM 1586 N N . HIS A 1 198 ? -14.327 -6.024 10.242 1.00 97.06 198 HIS A N 1
ATOM 1587 C CA . HIS A 1 198 ? -13.764 -6.656 9.056 1.00 97.06 198 HIS A CA 1
ATOM 1588 C C . HIS A 1 198 ? -12.249 -6.765 9.200 1.00 97.06 198 HIS A C 1
ATOM 1590 O O . HIS A 1 198 ? -11.571 -5.784 9.522 1.00 97.06 198 HIS A O 1
ATOM 1596 N N . VAL A 1 199 ? -11.707 -7.950 8.943 1.00 96.31 199 VAL A N 1
ATOM 1597 C CA . VAL A 1 199 ? -10.286 -8.246 9.140 1.00 96.31 199 VAL A CA 1
ATOM 1598 C C . VAL A 1 199 ? -9.702 -8.954 7.929 1.00 96.31 199 VAL A C 1
ATOM 1600 O O . VAL A 1 199 ? -10.401 -9.596 7.147 1.00 96.31 199 VAL A O 1
ATOM 1603 N N . LEU A 1 200 ? -8.394 -8.799 7.736 1.00 92.62 200 LEU A N 1
ATOM 1604 C CA . LEU A 1 200 ? -7.703 -9.407 6.607 1.00 92.62 200 LEU A CA 1
ATOM 1605 C C . LEU A 1 200 ? -7.529 -10.911 6.820 1.00 92.62 200 LEU A C 1
ATOM 1607 O O . LEU A 1 200 ? -6.881 -11.342 7.770 1.00 92.62 200 LEU A O 1
ATOM 1611 N N . LYS A 1 201 ? -8.025 -11.708 5.876 1.00 94.06 201 LYS A N 1
ATOM 1612 C CA . LYS A 1 201 ? -7.698 -13.128 5.749 1.00 94.06 201 LYS A CA 1
ATOM 1613 C C . LYS A 1 201 ? -7.826 -13.546 4.296 1.00 94.06 201 LYS A C 1
ATOM 1615 O O . LYS A 1 201 ? -8.801 -13.234 3.627 1.00 94.06 201 LYS A O 1
ATOM 1620 N N . GLY A 1 202 ? -6.820 -14.249 3.802 1.00 90.62 202 GLY A N 1
ATOM 1621 C CA . GLY A 1 202 ? -6.794 -14.676 2.411 1.00 90.62 202 GLY A CA 1
ATOM 1622 C C . GLY A 1 202 ? -5.502 -15.386 2.061 1.00 90.62 202 GLY A C 1
ATOM 1623 O O . GLY A 1 202 ? -4.672 -15.663 2.928 1.00 90.62 202 GLY A O 1
ATOM 1624 N N . VAL A 1 203 ? -5.319 -15.676 0.779 1.00 89.25 203 VAL A N 1
ATOM 1625 C CA . VAL A 1 203 ? -4.111 -16.318 0.259 1.00 89.25 203 VAL A CA 1
ATOM 1626 C C . VAL A 1 203 ? -3.591 -15.491 -0.899 1.00 89.25 203 VAL A C 1
ATOM 1628 O O . VAL A 1 203 ? -4.310 -15.220 -1.856 1.00 89.25 203 VAL A O 1
ATOM 1631 N N . ASN A 1 204 ? -2.326 -15.091 -0.805 1.00 83.56 204 ASN A N 1
ATOM 1632 C CA . ASN A 1 204 ? -1.663 -14.364 -1.873 1.00 83.56 204 ASN A CA 1
ATOM 1633 C C . ASN A 1 204 ? -1.543 -15.265 -3.111 1.00 83.56 204 ASN A C 1
ATOM 1635 O O . ASN A 1 204 ? -0.893 -16.307 -3.048 1.00 83.56 204 ASN A O 1
ATOM 1639 N N . SER A 1 205 ? -2.149 -14.853 -4.226 1.00 79.50 205 SER A N 1
ATOM 1640 C CA . SER A 1 205 ? -2.242 -15.663 -5.450 1.00 79.50 205 SER A CA 1
ATOM 1641 C C . SER A 1 205 ? -0.892 -15.983 -6.099 1.00 79.50 205 SER A C 1
ATOM 1643 O O . SER A 1 205 ? -0.769 -16.996 -6.776 1.00 79.50 205 SER A O 1
ATOM 1645 N N . ASP A 1 206 ? 0.116 -15.140 -5.880 1.00 73.25 206 ASP A N 1
ATOM 1646 C CA . ASP A 1 206 ? 1.446 -15.256 -6.483 1.00 73.25 206 ASP A CA 1
ATOM 1647 C C . ASP A 1 206 ? 2.366 -16.167 -5.654 1.00 73.25 206 ASP A C 1
ATOM 1649 O O . ASP A 1 206 ? 2.984 -17.098 -6.157 1.00 73.25 206 ASP A O 1
ATOM 1653 N N . SER A 1 207 ? 2.417 -15.940 -4.340 1.00 83.12 207 SER A N 1
ATOM 1654 C CA . SER A 1 207 ? 3.320 -16.670 -3.434 1.00 83.12 207 SER A CA 1
ATOM 1655 C C . SER A 1 207 ? 2.687 -17.874 -2.733 1.00 83.12 207 SER A C 1
ATOM 1657 O O . SER A 1 207 ? 3.394 -18.623 -2.059 1.00 83.12 207 SER A O 1
ATOM 1659 N N . GLY A 1 208 ? 1.360 -18.021 -2.794 1.00 86.06 208 GLY A N 1
ATOM 1660 C CA . GLY A 1 208 ? 0.599 -19.019 -2.035 1.00 86.06 208 GLY A CA 1
ATOM 1661 C C . GLY A 1 208 ? 0.614 -18.808 -0.516 1.00 86.06 208 GLY A C 1
ATOM 1662 O O . GLY A 1 208 ? 0.113 -19.647 0.232 1.00 86.06 208 GLY A O 1
ATOM 1663 N N . ARG A 1 209 ? 1.202 -17.710 -0.023 1.00 86.38 209 ARG A N 1
ATOM 1664 C CA . ARG A 1 209 ? 1.323 -17.444 1.415 1.00 86.38 209 ARG A CA 1
ATOM 1665 C C . ARG A 1 209 ? 0.003 -16.917 1.989 1.00 86.38 209 ARG A C 1
ATOM 1667 O O . ARG A 1 209 ? -0.609 -16.036 1.377 1.00 86.38 209 ARG A O 1
ATOM 1674 N N . PRO A 1 210 ? -0.425 -17.401 3.168 1.00 90.31 210 PRO A N 1
ATOM 1675 C CA . PRO A 1 210 ? -1.639 -16.918 3.803 1.00 90.31 210 PRO A CA 1
ATOM 1676 C C . PRO A 1 210 ? -1.423 -15.539 4.432 1.00 90.31 210 PRO A C 1
ATOM 1678 O O . PRO A 1 210 ? -0.396 -15.283 5.061 1.00 90.31 210 PRO A O 1
ATOM 1681 N N . VAL A 1 211 ? -2.435 -14.686 4.320 1.00 89.25 211 VAL A N 1
ATOM 1682 C CA . VAL A 1 211 ? -2.623 -13.501 5.159 1.00 89.25 211 VAL A CA 1
ATOM 1683 C C . VAL A 1 211 ? -3.550 -13.908 6.295 1.00 89.25 211 VAL A C 1
ATOM 1685 O O . VAL A 1 211 ? -4.607 -14.493 6.052 1.00 89.25 211 VAL A O 1
ATOM 1688 N N . ARG A 1 212 ? -3.126 -13.659 7.533 1.00 90.19 212 ARG A N 1
ATOM 1689 C CA . ARG A 1 212 ? -3.859 -14.055 8.739 1.00 90.19 212 ARG A CA 1
ATOM 1690 C C . ARG A 1 212 ? -4.529 -12.836 9.380 1.00 90.19 212 ARG A C 1
ATOM 1692 O O . ARG A 1 212 ? -3.968 -11.746 9.266 1.00 90.19 212 ARG A O 1
ATOM 1699 N N . PRO A 1 213 ? -5.656 -13.028 10.089 1.00 91.94 213 PRO A N 1
ATOM 1700 C CA . PRO A 1 213 ? -6.247 -11.975 10.903 1.00 91.94 213 PRO A CA 1
ATOM 1701 C C . PRO A 1 213 ? -5.264 -11.423 11.948 1.00 91.94 213 PRO A C 1
ATOM 1703 O O . PRO A 1 213 ? -4.363 -12.159 12.371 1.00 91.94 213 PRO A O 1
ATOM 1706 N N . PRO A 1 214 ? -5.465 -10.175 12.408 1.00 92.00 214 PRO A N 1
ATOM 1707 C CA . PRO A 1 214 ? -4.712 -9.589 13.512 1.00 92.00 214 PRO A CA 1
ATOM 1708 C C . PRO A 1 214 ? -4.631 -10.510 14.738 1.00 92.00 214 PRO A C 1
ATOM 1710 O O . PRO A 1 214 ? -5.646 -11.024 15.218 1.00 92.00 214 PRO A O 1
ATOM 1713 N N . LYS A 1 215 ? -3.422 -10.693 15.276 1.00 90.62 215 LYS A N 1
ATOM 1714 C CA . LYS A 1 215 ? -3.134 -11.461 16.496 1.00 90.62 215 LYS A CA 1
ATOM 1715 C C . LYS A 1 215 ? -3.881 -10.874 17.694 1.00 90.62 215 LYS A C 1
ATOM 1717 O O . LYS A 1 215 ? -4.363 -11.630 18.543 1.00 90.62 215 LYS A O 1
ATOM 1722 N N . ALA A 1 216 ? -4.038 -9.548 17.731 1.00 88.44 216 ALA A N 1
ATOM 1723 C CA . ALA A 1 216 ? -4.763 -8.836 18.784 1.00 88.44 216 ALA A CA 1
ATOM 1724 C C . ALA A 1 216 ? -6.228 -9.293 18.946 1.00 88.44 216 ALA A C 1
ATOM 1726 O O . ALA A 1 216 ? -6.750 -9.255 20.061 1.00 88.44 216 ALA A O 1
ATOM 1727 N N . LEU A 1 217 ? -6.868 -9.821 17.889 1.00 89.44 217 LEU A N 1
ATOM 1728 C CA . LEU A 1 217 ? -8.247 -10.329 17.959 1.00 89.44 217 LEU A CA 1
ATOM 1729 C C . LEU A 1 217 ? -8.424 -11.463 18.965 1.00 89.44 217 LEU A C 1
ATOM 1731 O O . LEU A 1 217 ? -9.513 -11.626 19.499 1.00 89.44 217 LEU A O 1
ATOM 1735 N N . SER A 1 218 ? -7.373 -12.241 19.241 1.00 88.12 218 SER A N 1
ATOM 1736 C CA . SER A 1 218 ? -7.427 -13.321 20.238 1.00 88.12 218 SER A CA 1
ATOM 1737 C C . SER A 1 218 ? -7.783 -12.825 21.644 1.00 88.12 218 SER A C 1
ATOM 1739 O O . SER A 1 218 ? -8.259 -13.601 22.469 1.00 88.12 218 SER A O 1
ATOM 1741 N N . SER A 1 219 ? -7.559 -11.536 21.911 1.00 87.44 219 SER A N 1
ATOM 1742 C CA . SER A 1 219 ? -7.901 -10.881 23.172 1.00 87.44 219 SER A CA 1
ATOM 1743 C C . SER A 1 219 ? -9.266 -10.194 23.145 1.00 87.44 219 SER A C 1
ATOM 1745 O O . SER A 1 219 ? -9.723 -9.762 24.200 1.00 87.44 219 SER A O 1
ATOM 1747 N N . PHE A 1 220 ? -9.900 -10.076 21.973 1.00 90.94 220 PHE A N 1
ATOM 1748 C CA . PHE A 1 220 ? -11.179 -9.393 21.813 1.00 90.94 220 PHE A CA 1
ATOM 1749 C C . PHE A 1 220 ? -12.327 -10.373 22.034 1.00 90.94 220 PHE A C 1
ATOM 1751 O O . PHE A 1 220 ? -12.286 -11.514 21.577 1.00 90.94 220 PHE A O 1
ATOM 1758 N N . THR A 1 221 ? -13.379 -9.925 22.713 1.00 88.62 221 THR A N 1
ATOM 1759 C CA . THR A 1 221 ? -14.536 -10.781 23.040 1.00 88.62 221 THR A CA 1
ATOM 1760 C C . THR A 1 221 ? -15.870 -10.185 22.604 1.00 88.62 221 THR A C 1
ATOM 1762 O O . THR A 1 221 ? -16.869 -10.898 22.537 1.00 88.62 221 THR A O 1
ATOM 1765 N N . SER A 1 222 ? -15.895 -8.891 22.279 1.00 89.06 222 SER A N 1
ATOM 1766 C CA . SER A 1 222 ? -17.132 -8.127 22.105 1.00 89.06 222 SER A CA 1
ATOM 1767 C C . SER A 1 222 ? -17.604 -7.962 20.659 1.00 89.06 222 SER A C 1
ATOM 1769 O O . SER A 1 222 ? -18.678 -7.397 20.458 1.00 89.06 222 SER A O 1
ATOM 1771 N N . PHE A 1 223 ? -16.831 -8.395 19.658 1.00 94.31 223 PHE A N 1
ATOM 1772 C CA . PHE A 1 223 ? -17.110 -8.090 18.249 1.00 94.31 223 PHE A CA 1
ATOM 1773 C C . PHE A 1 223 ? -17.511 -9.319 17.438 1.00 94.31 223 PHE A C 1
ATOM 1775 O O . PHE A 1 223 ? -16.942 -10.400 17.585 1.00 94.31 223 PHE A O 1
ATOM 1782 N N . SER A 1 224 ? -18.437 -9.119 16.503 1.00 95.31 224 SER A N 1
ATOM 1783 C CA . SER A 1 224 ? -18.604 -10.018 15.363 1.00 95.31 224 SER A CA 1
ATOM 1784 C C . SER A 1 224 ? -17.459 -9.780 14.377 1.00 95.31 224 SER A C 1
ATOM 1786 O O . SER A 1 224 ? -17.170 -8.633 14.039 1.00 95.31 224 SER A O 1
ATOM 1788 N N . VAL A 1 225 ? -16.786 -10.840 13.933 1.00 95.50 225 VAL A N 1
ATOM 1789 C CA . VAL A 1 225 ? -15.633 -10.734 13.028 1.00 95.50 225 VAL A CA 1
ATOM 1790 C C . VAL A 1 225 ? -16.008 -11.272 11.651 1.00 95.50 225 VAL A C 1
ATOM 1792 O O . VAL A 1 225 ? -16.402 -12.430 11.530 1.00 95.50 225 VAL A O 1
ATOM 1795 N N . ASP A 1 226 ? -15.850 -10.440 10.623 1.00 94.50 226 ASP A N 1
ATOM 1796 C CA . ASP A 1 226 ? -15.905 -10.840 9.217 1.00 94.50 226 ASP A CA 1
ATOM 1797 C C . ASP A 1 226 ? -14.483 -10.938 8.662 1.00 94.50 226 ASP A C 1
ATOM 1799 O O . ASP A 1 226 ? -13.749 -9.951 8.610 1.00 94.50 226 ASP A O 1
ATOM 1803 N N . ASP A 1 227 ? -14.092 -12.134 8.235 1.00 93.81 227 ASP A N 1
ATOM 1804 C CA . ASP A 1 227 ? -12.768 -12.397 7.668 1.00 93.81 227 ASP A CA 1
ATOM 1805 C C . ASP A 1 227 ? -12.812 -12.760 6.173 1.00 93.81 227 ASP A C 1
ATOM 1807 O O . ASP A 1 227 ? -11.794 -13.122 5.590 1.00 93.81 227 ASP A O 1
ATOM 1811 N N . ALA A 1 228 ? -13.976 -12.635 5.532 1.00 91.44 228 ALA A N 1
ATOM 1812 C CA . ALA A 1 228 ? -14.174 -13.030 4.140 1.00 91.44 228 ALA A CA 1
ATOM 1813 C C . ALA A 1 228 ? -14.141 -11.843 3.166 1.00 91.44 228 ALA A C 1
ATOM 1815 O O . ALA A 1 228 ? -13.626 -11.967 2.057 1.00 91.44 228 ALA A O 1
ATOM 1816 N N . SER A 1 229 ? -14.673 -10.684 3.562 1.00 90.62 229 SER A N 1
ATOM 1817 C CA . SER A 1 229 ? -14.999 -9.622 2.598 1.00 90.62 229 SER A CA 1
ATOM 1818 C C . SER A 1 229 ? -13.818 -8.700 2.288 1.00 90.62 229 SER A C 1
ATOM 1820 O O . SER A 1 229 ? -13.636 -8.251 1.157 1.00 90.62 229 SER A O 1
ATOM 1822 N N . LEU A 1 230 ? -13.004 -8.389 3.299 1.00 92.75 230 LEU A N 1
ATOM 1823 C CA . LEU A 1 230 ? -12.017 -7.310 3.215 1.00 92.75 230 LEU A CA 1
ATOM 1824 C C . LEU A 1 230 ? -10.856 -7.611 2.260 1.00 92.75 230 LEU A C 1
ATOM 1826 O O . LEU A 1 230 ? -10.369 -6.712 1.572 1.00 92.75 230 LEU A O 1
ATOM 1830 N N . TYR A 1 231 ? -10.394 -8.861 2.240 1.00 91.19 231 TYR A N 1
ATOM 1831 C CA . TYR A 1 231 ? -9.204 -9.243 1.485 1.00 91.19 231 TYR A CA 1
ATOM 1832 C C . TYR A 1 231 ? -9.387 -9.031 -0.018 1.00 91.19 231 TYR A C 1
ATOM 1834 O O . TYR A 1 231 ? -8.545 -8.389 -0.642 1.00 91.19 231 TYR A O 1
ATOM 1842 N N . GLU A 1 232 ? -10.500 -9.504 -0.584 1.00 87.00 232 GLU A N 1
ATOM 1843 C CA . GLU A 1 232 ? -10.790 -9.346 -2.013 1.00 87.00 232 GLU A CA 1
ATOM 1844 C C . GLU A 1 232 ? -10.875 -7.870 -2.408 1.00 87.00 232 GLU A C 1
ATOM 1846 O O . GLU A 1 232 ? -10.228 -7.452 -3.364 1.00 87.00 232 GLU A O 1
ATOM 1851 N N . ILE A 1 233 ? -11.580 -7.055 -1.614 1.00 88.81 233 ILE A N 1
ATOM 1852 C CA . ILE A 1 233 ? -11.724 -5.613 -1.866 1.00 88.81 233 ILE A CA 1
ATOM 1853 C C . ILE A 1 233 ? -10.356 -4.937 -1.924 1.00 88.81 233 ILE A C 1
ATOM 1855 O O . ILE A 1 233 ? -10.080 -4.144 -2.823 1.00 88.81 233 ILE A O 1
ATOM 1859 N N . LEU A 1 234 ? -9.487 -5.233 -0.956 1.00 87.62 234 LEU A N 1
ATOM 1860 C CA . LEU A 1 234 ? -8.173 -4.608 -0.905 1.00 87.62 234 LEU A CA 1
ATOM 1861 C C . LEU A 1 234 ? -7.225 -5.121 -1.980 1.00 87.62 234 LEU A C 1
ATOM 1863 O O . LEU A 1 234 ? -6.401 -4.345 -2.456 1.00 87.62 234 LEU A O 1
ATOM 1867 N N . VAL A 1 235 ? -7.314 -6.391 -2.367 1.00 85.06 235 VAL A N 1
ATOM 1868 C CA . VAL A 1 235 ? -6.540 -6.920 -3.493 1.00 85.06 235 VAL A CA 1
ATOM 1869 C C . VAL A 1 235 ? -6.970 -6.250 -4.798 1.00 85.06 235 VAL A C 1
ATOM 1871 O O . VAL A 1 235 ? -6.100 -5.794 -5.535 1.00 85.06 235 VAL A O 1
ATOM 1874 N N . ASP A 1 236 ? -8.272 -6.090 -5.036 1.00 81.44 236 ASP A N 1
ATOM 1875 C CA . ASP A 1 236 ? -8.800 -5.422 -6.233 1.00 81.44 236 ASP A CA 1
ATOM 1876 C C . ASP A 1 236 ? -8.382 -3.945 -6.306 1.00 81.44 236 ASP A C 1
ATOM 1878 O O . ASP A 1 236 ? -8.060 -3.424 -7.376 1.00 81.44 236 ASP A O 1
ATOM 1882 N N . CYS A 1 237 ? -8.329 -3.262 -5.159 1.00 80.94 237 CYS A N 1
ATOM 1883 C CA . CYS A 1 237 ? -7.847 -1.883 -5.069 1.00 80.94 237 CYS A CA 1
ATOM 1884 C C . CYS A 1 237 ? -6.320 -1.765 -5.258 1.00 80.94 237 CYS A C 1
ATOM 1886 O O . CYS A 1 237 ? -5.814 -0.723 -5.686 1.00 80.94 237 CYS A O 1
ATOM 1888 N N . ARG A 1 238 ? -5.554 -2.819 -4.948 1.00 72.00 238 ARG A N 1
ATOM 1889 C CA . ARG A 1 238 ? -4.086 -2.825 -5.007 1.00 72.00 238 ARG A CA 1
ATOM 1890 C C . ARG A 1 238 ? -3.591 -3.378 -6.340 1.00 72.00 238 ARG A C 1
ATOM 1892 O O . ARG A 1 238 ? -3.342 -4.569 -6.483 1.00 72.00 238 ARG A O 1
ATOM 1899 N N . VAL A 1 239 ? -3.298 -2.498 -7.292 1.00 56.47 239 VAL A N 1
ATOM 1900 C CA . VAL A 1 239 ? -2.654 -2.892 -8.555 1.00 56.47 239 VAL A CA 1
ATOM 1901 C C . VAL A 1 239 ? -1.364 -2.100 -8.749 1.00 56.47 239 VAL A C 1
ATOM 1903 O O . VAL A 1 239 ? -1.446 -0.926 -9.097 1.00 56.47 239 VAL A O 1
ATOM 1906 N N . ARG A 1 240 ? -0.194 -2.734 -8.514 1.00 41.50 240 ARG A N 1
ATOM 1907 C CA . ARG A 1 240 ? 1.136 -2.522 -9.168 1.00 41.50 240 ARG A CA 1
ATOM 1908 C C . ARG A 1 240 ? 2.298 -3.123 -8.341 1.00 41.50 240 ARG A C 1
ATOM 1910 O O . ARG A 1 240 ? 2.275 -3.049 -7.115 1.00 41.50 240 ARG A O 1
ATOM 1917 N N . LYS A 1 241 ? 3.309 -3.711 -9.007 1.00 34.34 241 LYS A N 1
ATOM 1918 C CA . LYS A 1 241 ? 4.518 -4.337 -8.409 1.00 34.34 241 LYS A CA 1
ATOM 1919 C C . LYS A 1 241 ? 5.834 -3.859 -9.060 1.00 34.34 241 LYS A C 1
ATOM 1921 O O . LYS A 1 241 ? 5.831 -3.516 -10.241 1.00 34.34 241 LYS A O 1
ATOM 1926 N N . GLY A 1 242 ? 6.920 -3.917 -8.265 1.00 37.97 242 GLY A N 1
ATOM 1927 C CA . GLY A 1 242 ? 8.324 -3.576 -8.554 1.00 37.97 242 GLY A CA 1
ATOM 1928 C C . GLY A 1 242 ? 9.202 -3.074 -7.353 1.00 37.97 242 GLY A C 1
ATOM 1929 O O . GLY A 1 242 ? 8.771 -3.195 -6.227 1.00 37.97 242 GLY A O 1
ATOM 1930 N N . GLY A 1 243 ? 10.400 -2.493 -7.526 1.00 40.53 243 GLY A N 1
ATOM 1931 C CA . GLY A 1 243 ? 11.330 -1.910 -6.532 1.00 40.53 243 GLY A CA 1
ATOM 1932 C C . GLY A 1 243 ? 10.909 -0.686 -5.685 1.00 40.53 243 GLY A C 1
ATOM 1933 O O . GLY A 1 243 ? 10.009 0.080 -6.018 1.00 40.53 243 GLY A O 1
ATOM 1934 N N . ASP A 1 244 ? 11.594 -0.530 -4.547 1.00 45.09 244 ASP A N 1
ATOM 1935 C CA . ASP A 1 244 ? 11.028 0.032 -3.313 1.00 45.09 244 ASP A CA 1
ATOM 1936 C C . ASP A 1 244 ? 11.205 1.556 -3.122 1.00 45.09 244 ASP A C 1
ATOM 1938 O O . ASP A 1 244 ? 12.306 2.039 -2.859 1.00 45.09 244 ASP A O 1
ATOM 1942 N N . PHE A 1 245 ? 10.103 2.317 -3.113 1.00 50.16 245 PHE A N 1
ATOM 1943 C CA . PHE A 1 245 ? 10.045 3.665 -2.517 1.00 50.16 245 PHE A CA 1
ATOM 1944 C C . PHE A 1 245 ? 8.708 3.873 -1.786 1.00 50.16 245 PHE A C 1
ATOM 1946 O O . PHE A 1 245 ? 7.644 3.710 -2.378 1.00 50.16 245 PHE A O 1
ATOM 1953 N N . ASN A 1 246 ? 8.733 4.206 -0.486 1.00 58.53 246 ASN A N 1
ATOM 1954 C CA . ASN A 1 246 ? 7.536 4.334 0.376 1.00 58.53 246 ASN A CA 1
ATOM 1955 C C . ASN A 1 246 ? 6.580 3.116 0.355 1.00 58.53 246 ASN A C 1
ATOM 1957 O O . ASN A 1 246 ? 5.369 3.248 0.526 1.00 58.53 246 ASN A O 1
ATOM 1961 N N . GLY A 1 247 ? 7.121 1.913 0.140 1.00 55.38 247 GLY A N 1
ATOM 1962 C CA . GLY A 1 247 ? 6.338 0.677 0.033 1.00 55.38 247 GLY A CA 1
ATOM 1963 C C . GLY A 1 247 ? 5.725 0.420 -1.350 1.00 55.38 247 GLY A C 1
ATOM 1964 O O . GLY A 1 247 ? 5.140 -0.645 -1.547 1.00 55.38 247 GLY A O 1
ATOM 1965 N N . TYR A 1 248 ? 5.894 1.345 -2.303 1.00 63.38 248 TYR A N 1
ATOM 1966 C CA . TYR A 1 248 ? 5.558 1.171 -3.717 1.00 63.38 248 TYR A CA 1
ATOM 1967 C C . TYR A 1 248 ? 6.720 0.600 -4.509 1.00 63.38 248 TYR A C 1
ATOM 1969 O O . TYR A 1 248 ? 7.852 0.571 -4.039 1.00 63.38 248 TYR A O 1
ATOM 1977 N N . ALA A 1 249 ? 6.388 0.157 -5.716 1.00 57.81 249 ALA A N 1
ATOM 1978 C CA . ALA A 1 249 ? 7.040 -0.958 -6.343 1.00 57.81 249 ALA A CA 1
ATOM 1979 C C . ALA A 1 249 ? 7.299 -0.672 -7.863 1.00 57.81 249 ALA A C 1
ATOM 1981 O O . ALA A 1 249 ? 6.333 -0.578 -8.614 1.00 57.81 249 ALA A O 1
ATOM 1982 N N . THR A 1 250 ? 8.560 -0.542 -8.333 1.00 53.88 250 THR A N 1
ATOM 1983 C CA . THR A 1 250 ? 9.083 -0.418 -9.740 1.00 53.88 250 THR A CA 1
ATOM 1984 C C . THR A 1 250 ? 9.937 -1.593 -10.351 1.00 53.88 250 THR A C 1
ATOM 1986 O O . THR A 1 250 ? 11.091 -1.800 -9.993 1.00 53.88 250 THR A O 1
ATOM 1989 N N . ASP A 1 251 ? 9.421 -2.420 -11.275 1.00 61.34 251 ASP A N 1
ATOM 1990 C CA . ASP A 1 251 ? 10.141 -3.621 -11.774 1.00 61.34 251 ASP A CA 1
ATOM 1991 C C . ASP A 1 251 ? 10.770 -3.342 -13.140 1.00 61.34 251 ASP A C 1
ATOM 1993 O O . ASP A 1 251 ? 10.053 -3.057 -14.102 1.00 61.34 251 ASP A O 1
ATOM 1997 N N . ILE A 1 252 ? 12.102 -3.362 -13.229 1.00 71.38 252 ILE A N 1
ATOM 1998 C CA . ILE A 1 252 ? 12.820 -2.971 -14.443 1.00 71.38 252 ILE A CA 1
ATOM 1999 C C . ILE A 1 252 ? 13.963 -3.944 -14.719 1.00 71.38 252 ILE A C 1
ATOM 2001 O O . ILE A 1 252 ? 14.845 -4.153 -13.890 1.00 71.38 252 ILE A O 1
ATOM 2005 N N . THR A 1 253 ? 13.986 -4.482 -15.939 1.00 72.12 253 THR A N 1
ATOM 2006 C CA . THR A 1 253 ? 15.084 -5.303 -16.458 1.00 72.12 253 THR A CA 1
ATOM 2007 C C . THR A 1 253 ? 15.707 -4.620 -17.671 1.00 72.12 253 THR A C 1
ATOM 2009 O O . THR A 1 253 ? 15.012 -4.288 -18.631 1.00 72.12 253 THR A O 1
ATOM 2012 N N . PHE A 1 254 ? 17.031 -4.452 -17.654 1.00 79.94 254 PHE A N 1
ATOM 2013 C CA . PHE A 1 254 ? 17.808 -3.988 -18.803 1.00 79.94 254 PHE A CA 1
ATOM 2014 C C . PHE A 1 254 ? 18.709 -5.108 -19.326 1.00 79.94 254 PHE A C 1
ATOM 2016 O O . PHE A 1 254 ? 19.195 -5.946 -18.570 1.00 79.94 254 PHE A O 1
ATOM 2023 N N . THR A 1 255 ? 18.971 -5.117 -20.632 1.00 80.94 255 THR A N 1
ATOM 2024 C CA . THR A 1 255 ? 19.928 -6.035 -21.266 1.00 80.94 255 THR A CA 1
ATOM 2025 C C . THR A 1 255 ? 20.818 -5.246 -22.215 1.00 80.94 255 THR A C 1
ATOM 2027 O O . THR A 1 255 ? 20.322 -4.543 -23.092 1.00 80.94 255 THR A O 1
ATOM 2030 N N . TYR A 1 256 ? 22.134 -5.357 -22.041 1.00 85.44 256 TYR A N 1
ATOM 2031 C CA . TYR A 1 256 ? 23.140 -4.664 -22.845 1.00 85.44 256 TYR A CA 1
ATOM 2032 C C . TYR A 1 256 ? 24.409 -5.527 -22.984 1.00 85.44 256 TYR A C 1
ATOM 2034 O O . TYR A 1 256 ? 24.649 -6.408 -22.156 1.00 85.44 256 TYR A O 1
ATOM 2042 N N . PRO A 1 257 ? 25.224 -5.329 -24.035 1.00 84.31 257 PRO A N 1
ATOM 2043 C CA . PRO A 1 257 ? 26.452 -6.089 -24.235 1.00 84.31 257 PRO A CA 1
ATOM 2044 C C . PRO A 1 257 ? 27.536 -5.597 -23.270 1.00 84.31 257 PRO A C 1
ATOM 2046 O O . PRO A 1 257 ? 27.828 -4.404 -23.225 1.00 84.31 257 PRO A O 1
ATOM 2049 N N . ALA A 1 258 ? 28.191 -6.510 -22.549 1.00 78.62 258 ALA A N 1
ATOM 2050 C CA . ALA A 1 258 ? 29.282 -6.157 -21.631 1.00 78.62 258 ALA A CA 1
ATOM 2051 C C . ALA A 1 258 ? 30.465 -5.461 -22.336 1.00 78.62 258 ALA A C 1
ATOM 2053 O O . ALA A 1 258 ? 31.137 -4.626 -21.745 1.00 78.62 258 ALA A O 1
ATOM 2054 N N . SER A 1 259 ? 30.684 -5.762 -23.620 1.00 86.56 259 SER A N 1
ATOM 2055 C CA . SER A 1 259 ? 31.681 -5.112 -24.483 1.00 86.56 259 SER A CA 1
ATOM 2056 C C . SER A 1 259 ? 31.293 -3.696 -24.933 1.00 86.56 259 SER A C 1
ATOM 2058 O O . SER A 1 259 ? 32.046 -3.068 -25.670 1.00 86.56 259 SER A O 1
ATOM 2060 N N . GLY A 1 260 ? 30.094 -3.214 -24.588 1.00 82.88 260 GLY A N 1
ATOM 2061 C CA . GLY A 1 260 ? 29.537 -1.949 -25.074 1.00 82.88 260 GLY A CA 1
ATOM 2062 C C . GLY A 1 260 ? 29.007 -1.995 -26.514 1.00 82.88 260 GLY A C 1
ATOM 2063 O O . GLY A 1 260 ? 28.392 -1.036 -26.967 1.00 82.88 260 GLY A O 1
ATOM 2064 N N . SER A 1 261 ? 29.193 -3.101 -27.245 1.00 89.94 261 SER A N 1
ATOM 2065 C CA . SER A 1 261 ? 28.714 -3.268 -28.626 1.00 89.94 261 SER A CA 1
ATOM 2066 C C . SER A 1 261 ? 28.133 -4.657 -28.874 1.00 89.94 261 SER A C 1
ATOM 2068 O O . SER A 1 261 ? 28.750 -5.670 -28.548 1.00 89.94 261 SER A O 1
ATOM 2070 N N . PHE A 1 262 ? 26.945 -4.715 -29.481 1.00 89.12 262 PHE A N 1
ATOM 2071 C CA . PHE A 1 262 ? 26.285 -5.979 -29.807 1.00 89.12 262 PHE A CA 1
ATOM 2072 C C . PHE A 1 262 ? 26.973 -6.673 -30.984 1.00 89.12 262 PHE A C 1
ATOM 2074 O O . PHE A 1 262 ? 27.085 -6.102 -32.070 1.00 89.12 262 PHE A O 1
ATOM 2081 N N . THR A 1 263 ? 27.328 -7.945 -30.809 1.00 93.25 263 THR A N 1
ATOM 2082 C CA . THR A 1 263 ? 27.623 -8.838 -31.940 1.00 93.25 263 THR A CA 1
ATOM 2083 C C . THR A 1 263 ? 26.356 -9.106 -32.757 1.00 93.25 263 THR A C 1
ATOM 2085 O O . THR A 1 263 ? 25.241 -8.991 -32.244 1.00 93.25 263 THR A O 1
ATOM 2088 N N . ALA A 1 264 ? 26.500 -9.521 -34.020 1.00 91.56 264 ALA A N 1
ATOM 2089 C CA . ALA A 1 264 ? 25.344 -9.824 -34.868 1.00 91.56 264 ALA A CA 1
ATOM 2090 C C . ALA A 1 264 ? 24.381 -10.872 -34.251 1.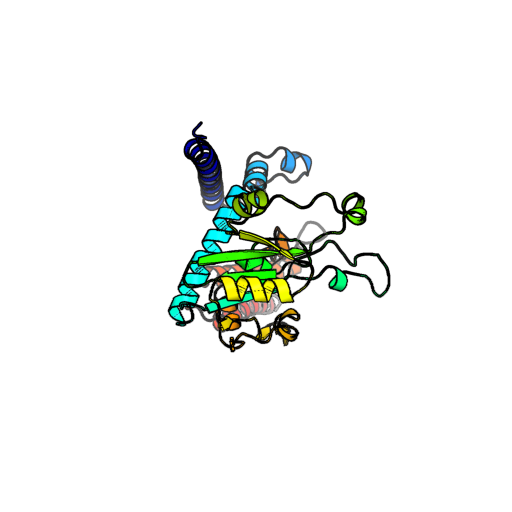00 91.56 264 ALA A C 1
ATOM 2092 O O . ALA A 1 264 ? 23.172 -10.636 -34.264 1.00 91.56 264 ALA A O 1
ATOM 2093 N N . PRO A 1 265 ? 24.852 -11.982 -33.639 1.00 90.62 265 PRO A N 1
ATOM 2094 C CA . PRO A 1 265 ? 23.965 -12.913 -32.939 1.00 90.62 265 PRO A CA 1
ATOM 2095 C C . PRO A 1 265 ? 23.241 -12.305 -31.733 1.00 90.62 265 PRO A C 1
ATOM 2097 O O . PRO A 1 265 ? 22.062 -12.590 -31.546 1.00 90.62 265 PRO A O 1
ATOM 2100 N N . GLN A 1 266 ? 23.922 -11.486 -30.924 1.00 90.00 266 GLN A N 1
ATOM 2101 C CA . GLN A 1 266 ? 23.310 -10.845 -29.755 1.00 90.00 266 GLN A CA 1
ATOM 2102 C C . GLN A 1 266 ? 22.264 -9.811 -30.178 1.00 90.00 266 GLN A C 1
ATOM 2104 O O . GLN A 1 266 ? 21.170 -9.798 -29.623 1.00 90.00 266 GLN A O 1
ATOM 2109 N N . ARG A 1 267 ? 22.580 -8.986 -31.187 1.00 91.31 267 ARG A N 1
ATOM 2110 C CA . ARG A 1 267 ? 21.658 -7.989 -31.744 1.00 91.31 267 ARG A CA 1
ATOM 2111 C C . ARG A 1 267 ? 20.373 -8.643 -32.240 1.00 91.31 267 ARG A C 1
ATOM 2113 O O . ARG A 1 267 ? 19.302 -8.171 -31.896 1.00 91.31 267 ARG A O 1
ATOM 2120 N N . ALA A 1 268 ? 20.481 -9.755 -32.966 1.00 89.75 268 ALA A N 1
ATOM 2121 C CA . ALA A 1 268 ? 19.313 -10.460 -33.490 1.00 89.75 268 ALA A CA 1
ATOM 2122 C C . ALA A 1 268 ? 18.353 -10.932 -32.381 1.00 89.75 268 ALA A C 1
ATOM 2124 O O . ALA A 1 268 ? 17.143 -10.788 -32.510 1.00 89.75 268 ALA A O 1
ATOM 2125 N N . ILE A 1 269 ? 18.876 -11.478 -31.277 1.00 93.06 269 ILE A N 1
ATOM 2126 C CA . ILE A 1 269 ? 18.037 -11.888 -30.137 1.00 93.06 269 ILE A CA 1
ATOM 2127 C C . ILE A 1 269 ? 17.462 -10.668 -29.411 1.00 93.06 269 ILE A C 1
ATOM 2129 O O . ILE A 1 269 ? 16.289 -10.667 -29.046 1.00 93.06 269 ILE A O 1
ATOM 2133 N N . TYR A 1 270 ? 18.270 -9.624 -29.226 1.00 92.12 270 TYR A N 1
ATOM 2134 C CA . TYR A 1 270 ? 17.832 -8.388 -28.586 1.00 92.12 270 TYR A CA 1
ATOM 2135 C C . TYR A 1 270 ? 16.681 -7.721 -29.352 1.00 92.12 270 TYR A C 1
ATOM 2137 O O . TYR A 1 270 ? 15.666 -7.380 -28.754 1.00 92.12 270 TYR A O 1
ATOM 2145 N N . GLU A 1 271 ? 16.809 -7.582 -30.673 1.00 93.50 271 GLU A N 1
ATOM 2146 C CA . GLU A 1 271 ? 15.784 -6.991 -31.539 1.00 93.50 271 GLU A CA 1
ATOM 2147 C C . GLU A 1 271 ? 14.487 -7.812 -31.530 1.00 93.50 271 GLU A C 1
ATOM 2149 O O . GLU A 1 271 ? 13.411 -7.223 -31.463 1.00 93.50 271 GLU A O 1
ATOM 2154 N N . ALA A 1 272 ? 14.575 -9.147 -31.481 1.00 94.56 272 ALA A N 1
ATOM 2155 C CA . ALA A 1 272 ? 13.404 -10.017 -31.363 1.00 94.56 272 ALA A CA 1
ATOM 2156 C C . ALA A 1 272 ? 12.606 -9.761 -30.072 1.00 94.56 272 ALA A C 1
ATOM 2158 O O . ALA A 1 272 ? 11.380 -9.645 -30.103 1.00 94.56 272 ALA A O 1
ATOM 2159 N N . VAL A 1 273 ? 13.296 -9.649 -28.932 1.00 95.19 273 VAL A N 1
ATOM 2160 C CA . VAL A 1 273 ? 12.657 -9.358 -27.637 1.00 95.19 273 VAL A CA 1
ATOM 2161 C C . VAL A 1 273 ? 12.139 -7.919 -27.590 1.00 95.19 273 VAL A C 1
ATOM 2163 O O . VAL A 1 273 ? 11.036 -7.687 -27.100 1.00 95.19 273 VAL A O 1
ATOM 2166 N N . LEU A 1 274 ? 12.895 -6.958 -28.129 1.00 92.50 274 LEU A N 1
ATOM 2167 C CA . LEU A 1 274 ? 12.491 -5.552 -28.194 1.00 92.50 274 LEU A CA 1
ATOM 2168 C C . LEU A 1 274 ? 11.212 -5.368 -29.020 1.00 92.50 274 LEU A C 1
ATOM 2170 O O . LEU A 1 274 ? 10.324 -4.613 -28.625 1.00 92.50 274 LEU A O 1
ATOM 2174 N N . GLU A 1 275 ? 11.097 -6.054 -30.156 1.00 94.50 275 GLU A N 1
ATOM 2175 C CA . GLU A 1 275 ? 9.889 -6.011 -30.979 1.00 94.50 275 GLU A CA 1
ATOM 2176 C C . GLU A 1 275 ? 8.703 -6.676 -30.278 1.00 94.50 275 GLU A C 1
ATOM 2178 O O . GLU A 1 275 ? 7.616 -6.102 -30.249 1.00 94.50 275 GLU A O 1
ATOM 2183 N N . ALA A 1 276 ? 8.914 -7.831 -29.638 1.00 94.88 276 ALA A N 1
ATOM 2184 C CA . ALA A 1 276 ? 7.880 -8.494 -28.848 1.00 94.88 276 ALA A CA 1
ATOM 2185 C C . ALA A 1 276 ? 7.362 -7.595 -27.711 1.00 94.88 276 ALA A C 1
ATOM 2187 O O . ALA A 1 276 ? 6.152 -7.458 -27.535 1.00 94.88 276 ALA A O 1
ATOM 2188 N N . GLN A 1 277 ? 8.263 -6.926 -26.985 1.00 93.56 277 GLN A N 1
ATOM 2189 C CA . GLN A 1 277 ? 7.909 -5.969 -25.936 1.00 93.56 277 GLN A CA 1
ATOM 2190 C C . GLN A 1 277 ? 7.066 -4.814 -26.491 1.00 93.56 277 GLN A C 1
ATOM 2192 O O . GLN A 1 277 ? 6.014 -4.500 -25.936 1.00 93.56 277 GLN A O 1
ATOM 2197 N N . ARG A 1 278 ? 7.502 -4.192 -27.594 1.00 92.12 278 ARG A N 1
ATOM 2198 C CA . ARG A 1 278 ? 6.781 -3.077 -28.230 1.00 92.12 278 ARG A CA 1
ATOM 2199 C C . ARG A 1 278 ? 5.395 -3.494 -28.716 1.00 92.12 278 ARG A C 1
ATOM 2201 O O . ARG A 1 278 ? 4.432 -2.792 -28.429 1.00 92.12 278 ARG A O 1
ATOM 2208 N N . ALA A 1 279 ? 5.291 -4.649 -29.373 1.00 92.56 279 ALA A N 1
ATOM 2209 C CA . ALA A 1 279 ? 4.024 -5.184 -29.864 1.00 92.56 279 ALA A CA 1
ATOM 2210 C C . ALA A 1 279 ? 3.032 -5.457 -28.722 1.00 92.56 279 ALA A C 1
ATOM 2212 O O . ALA A 1 279 ? 1.842 -5.167 -28.844 1.00 92.56 279 ALA A O 1
ATOM 2213 N N . VAL A 1 280 ? 3.514 -5.983 -27.589 1.00 94.44 280 VAL A N 1
ATOM 2214 C CA . VAL A 1 280 ? 2.683 -6.159 -26.391 1.00 94.44 280 VAL A CA 1
ATOM 2215 C C . VAL A 1 280 ? 2.225 -4.811 -25.841 1.00 94.44 280 VAL A C 1
ATOM 2217 O O . VAL A 1 280 ? 1.025 -4.642 -25.647 1.00 94.44 280 VAL A O 1
ATOM 2220 N N . ILE A 1 281 ? 3.135 -3.848 -25.644 1.00 90.06 281 ILE A N 1
ATOM 2221 C CA . ILE A 1 281 ? 2.801 -2.507 -25.129 1.00 90.06 281 ILE A CA 1
ATOM 2222 C C . ILE A 1 281 ? 1.739 -1.828 -26.003 1.00 90.06 281 ILE A C 1
ATOM 2224 O O . ILE A 1 281 ? 0.778 -1.276 -25.478 1.00 90.06 281 ILE A O 1
ATOM 2228 N N . GLU A 1 282 ? 1.869 -1.910 -27.326 1.00 89.94 282 GLU A N 1
ATOM 2229 C CA . GLU A 1 282 ? 0.907 -1.334 -28.271 1.00 89.94 282 GLU A CA 1
ATOM 2230 C C . GLU A 1 282 ? -0.477 -2.001 -28.186 1.00 89.94 282 GLU A C 1
ATOM 2232 O O . GLU A 1 282 ? -1.513 -1.357 -28.368 1.00 89.94 282 GLU A O 1
ATOM 2237 N N . ARG A 1 283 ? -0.518 -3.304 -27.883 1.00 90.19 283 ARG A N 1
ATOM 2238 C CA . ARG A 1 283 ? -1.767 -4.068 -27.801 1.00 90.19 283 ARG A CA 1
ATOM 2239 C C . ARG A 1 283 ? -2.435 -4.004 -26.425 1.00 90.19 283 ARG A C 1
ATOM 2241 O O . ARG A 1 283 ? -3.624 -4.335 -26.329 1.00 90.19 283 ARG A O 1
ATOM 2248 N N . MET A 1 284 ? -1.704 -3.590 -25.389 1.00 90.06 284 MET A N 1
ATOM 2249 C CA . MET A 1 284 ? -2.195 -3.451 -24.018 1.00 90.06 284 MET A CA 1
ATOM 2250 C C . MET A 1 284 ? -3.244 -2.342 -23.916 1.00 90.06 284 MET A C 1
ATOM 2252 O O . MET A 1 284 ? -2.981 -1.169 -24.161 1.00 90.06 284 MET A O 1
ATOM 2256 N N . ARG A 1 285 ? -4.460 -2.725 -23.522 1.00 86.50 285 ARG A N 1
ATOM 2257 C CA . ARG A 1 285 ? -5.599 -1.825 -23.295 1.00 86.50 285 ARG A CA 1
ATOM 2258 C C . ARG A 1 285 ? -6.632 -2.501 -22.387 1.00 86.50 285 ARG A C 1
ATOM 2260 O O . ARG A 1 285 ? -6.587 -3.727 -22.266 1.00 86.50 285 ARG A O 1
ATOM 2267 N N . PRO A 1 286 ? -7.574 -1.758 -21.776 1.00 85.94 286 PRO A N 1
ATOM 2268 C CA . PRO A 1 286 ? -8.678 -2.366 -21.034 1.00 85.94 286 PRO A CA 1
ATOM 2269 C C . PRO A 1 286 ? -9.401 -3.439 -21.865 1.00 85.94 286 PRO A C 1
ATOM 2271 O O . PRO A 1 286 ? -9.691 -3.223 -23.043 1.00 85.94 286 PRO A O 1
ATOM 2274 N N . GLY A 1 287 ? -9.649 -4.602 -21.257 1.00 88.31 287 GLY A N 1
ATOM 2275 C CA . GLY A 1 287 ? -10.262 -5.762 -21.916 1.00 88.31 287 GLY A CA 1
ATOM 2276 C C . GLY A 1 287 ? -9.314 -6.626 -22.760 1.00 88.31 287 GLY A C 1
ATOM 2277 O O . GLY A 1 287 ? -9.777 -7.566 -23.395 1.00 88.31 287 GLY A O 1
ATOM 2278 N N . ALA A 1 288 ? -8.009 -6.331 -22.808 1.00 88.31 288 ALA A N 1
ATOM 2279 C CA . ALA A 1 288 ? -7.032 -7.239 -23.411 1.00 88.31 288 ALA A CA 1
ATOM 2280 C C . ALA A 1 288 ? -6.718 -8.410 -22.466 1.00 88.31 288 ALA A C 1
ATOM 2282 O O . ALA A 1 288 ? -6.335 -8.198 -21.316 1.00 88.31 288 ALA A O 1
ATOM 2283 N N . GLU A 1 289 ? -6.821 -9.636 -22.975 1.00 90.94 289 GLU A N 1
ATOM 2284 C CA . GLU A 1 289 ? -6.486 -10.847 -22.227 1.00 90.94 289 GLU A CA 1
ATOM 2285 C C . GLU A 1 289 ? -4.968 -11.032 -22.115 1.00 90.94 289 GLU A C 1
ATOM 2287 O O . GLU A 1 289 ? -4.243 -11.023 -23.115 1.00 90.94 289 GLU A O 1
ATOM 2292 N N . TRP A 1 290 ? -4.469 -11.265 -20.898 1.00 88.56 290 TRP A N 1
ATOM 2293 C CA . TRP A 1 290 ? -3.030 -11.423 -20.652 1.00 88.56 290 TRP A CA 1
ATOM 2294 C C . TRP A 1 290 ? -2.423 -12.585 -21.452 1.00 88.56 290 TRP A C 1
ATOM 2296 O O . TRP A 1 290 ? -1.325 -12.475 -21.999 1.00 88.56 290 TRP A O 1
ATOM 2306 N N . THR A 1 291 ? -3.161 -13.688 -21.595 1.00 93.31 291 THR A N 1
ATOM 2307 C CA . THR A 1 291 ? -2.726 -14.851 -22.380 1.00 93.31 291 THR A CA 1
ATOM 2308 C C . THR A 1 291 ? -2.580 -14.532 -23.869 1.00 93.31 291 THR A C 1
ATOM 2310 O O . THR A 1 291 ? -1.703 -15.087 -24.533 1.00 93.31 291 THR A O 1
ATOM 2313 N N . GLU A 1 292 ? -3.397 -13.630 -24.420 1.00 94.31 292 GLU A N 1
ATOM 2314 C CA . GLU A 1 292 ? -3.256 -13.206 -25.817 1.00 94.31 292 GLU A CA 1
ATOM 2315 C C . GLU A 1 292 ? -2.001 -12.361 -26.026 1.00 94.31 292 GLU A C 1
ATOM 2317 O O . GLU A 1 292 ? -1.287 -12.560 -27.011 1.00 94.31 292 GLU A O 1
ATOM 2322 N N . LEU A 1 293 ? -1.708 -11.462 -25.084 1.00 94.94 293 LEU A N 1
ATOM 2323 C CA . LEU A 1 293 ? -0.484 -10.661 -25.084 1.00 94.94 293 LEU A CA 1
ATOM 2324 C C . LEU A 1 293 ? 0.758 -11.553 -24.958 1.00 94.94 293 LEU A C 1
ATOM 2326 O O . LEU A 1 293 ? 1.726 -11.370 -25.694 1.00 94.94 293 LEU A O 1
ATOM 2330 N N . HIS A 1 294 ? 0.702 -12.577 -24.104 1.00 95.56 294 HIS A N 1
ATOM 2331 C CA . HIS A 1 294 ? 1.767 -13.570 -23.986 1.00 95.56 294 HIS A CA 1
ATOM 2332 C C . HIS A 1 294 ? 2.017 -14.301 -25.317 1.00 95.56 294 HIS A C 1
ATOM 2334 O O . HIS A 1 294 ? 3.135 -14.299 -25.828 1.00 95.56 294 HIS A O 1
ATOM 2340 N N . ARG A 1 295 ? 0.962 -14.832 -25.952 1.00 97.38 295 ARG A N 1
ATOM 2341 C CA . ARG A 1 295 ? 1.060 -15.503 -27.264 1.00 97.38 295 ARG A CA 1
ATOM 2342 C C . ARG A 1 295 ? 1.496 -14.566 -28.392 1.00 97.38 295 ARG A C 1
ATOM 2344 O O . ARG A 1 295 ? 2.047 -15.015 -29.398 1.00 97.38 295 ARG A O 1
ATOM 2351 N N . LEU A 1 296 ? 1.191 -13.271 -28.296 1.00 97.06 296 LEU A N 1
ATOM 2352 C CA . LEU A 1 296 ? 1.706 -12.264 -29.223 1.00 97.06 296 LEU A CA 1
ATOM 2353 C C . LEU A 1 296 ? 3.229 -12.168 -29.098 1.00 97.06 296 LEU A C 1
ATOM 2355 O O . LEU A 1 296 ? 3.906 -12.342 -30.107 1.00 97.06 296 LEU A O 1
ATOM 2359 N N . ALA A 1 297 ? 3.752 -11.996 -27.881 1.00 96.94 297 ALA A N 1
ATOM 2360 C CA . ALA A 1 297 ? 5.193 -11.962 -27.644 1.00 96.94 297 ALA A CA 1
ATOM 2361 C C . ALA A 1 297 ? 5.890 -13.233 -28.154 1.00 96.94 297 ALA A C 1
ATOM 2363 O O . ALA A 1 297 ? 6.872 -13.139 -28.891 1.00 96.94 297 ALA A O 1
ATOM 2364 N N . GLU A 1 298 ? 5.350 -14.415 -27.835 1.00 97.25 298 GLU A N 1
ATOM 2365 C CA . GLU A 1 298 ? 5.882 -15.698 -28.312 1.00 97.25 298 GLU A CA 1
ATOM 2366 C C . GLU A 1 298 ? 5.953 -15.761 -29.843 1.00 97.25 298 GLU A C 1
ATOM 2368 O O . GLU A 1 298 ? 6.995 -16.102 -30.407 1.00 97.25 298 GLU A O 1
ATOM 2373 N N . ARG A 1 299 ? 4.865 -15.399 -30.537 1.00 96.81 299 ARG A N 1
ATOM 2374 C CA . ARG A 1 299 ? 4.828 -15.402 -32.008 1.00 96.81 299 ARG A CA 1
ATOM 2375 C C . ARG A 1 299 ? 5.849 -14.445 -32.607 1.00 96.81 299 ARG A C 1
ATOM 2377 O O . ARG A 1 299 ? 6.547 -14.849 -33.536 1.00 96.81 299 ARG A O 1
ATOM 2384 N N . THR A 1 300 ? 5.959 -13.227 -32.080 1.00 95.88 300 THR A N 1
ATOM 2385 C CA . THR A 1 300 ? 6.930 -12.234 -32.559 1.00 95.88 300 THR A CA 1
ATOM 2386 C C . THR A 1 300 ? 8.360 -12.759 -32.419 1.00 95.88 300 THR A C 1
ATOM 2388 O O . THR A 1 300 ? 9.128 -12.732 -33.381 1.00 95.88 300 THR A O 1
ATOM 2391 N N . VAL A 1 301 ? 8.706 -13.343 -31.266 1.00 95.88 301 VAL A N 1
ATOM 2392 C CA . VAL A 1 301 ? 10.035 -13.941 -31.055 1.00 95.88 301 VAL A CA 1
ATOM 2393 C C . VAL A 1 301 ? 10.285 -15.105 -32.023 1.00 95.88 301 VAL A C 1
ATOM 2395 O O . VAL A 1 301 ? 11.344 -15.174 -32.651 1.00 95.88 301 VAL A O 1
ATOM 2398 N N . LEU A 1 302 ? 9.318 -16.011 -32.199 1.00 95.00 302 LEU A N 1
ATOM 2399 C CA . LEU A 1 302 ? 9.459 -17.162 -33.099 1.00 95.00 302 LEU A CA 1
ATOM 2400 C C . LEU A 1 302 ? 9.637 -16.753 -34.569 1.00 95.00 302 LEU A C 1
ATOM 2402 O O . LEU A 1 302 ? 10.410 -17.389 -35.289 1.00 95.00 302 LEU A O 1
ATOM 2406 N N . GLN A 1 303 ? 8.964 -15.692 -35.021 1.00 93.25 303 GLN A N 1
ATOM 2407 C CA . GLN A 1 303 ? 9.119 -15.163 -36.380 1.00 93.25 303 GLN A CA 1
ATOM 2408 C C . GLN A 1 303 ? 10.552 -14.685 -36.642 1.00 93.25 303 GLN A C 1
ATOM 2410 O O . GLN A 1 303 ? 11.150 -15.066 -37.652 1.00 93.25 303 GLN A O 1
ATOM 2415 N N . HIS A 1 304 ? 11.140 -13.944 -35.701 1.00 89.94 304 HIS A N 1
ATOM 2416 C CA . HIS A 1 304 ? 12.542 -13.517 -35.769 1.00 89.94 304 HIS A CA 1
ATOM 2417 C C . HIS A 1 304 ? 13.516 -14.695 -35.842 1.00 89.94 304 HIS A C 1
ATOM 2419 O O . HIS A 1 304 ? 14.442 -14.712 -36.660 1.00 89.94 304 HIS A O 1
ATOM 2425 N N . LEU A 1 305 ? 13.289 -15.720 -35.018 1.00 88.25 305 LEU A N 1
ATOM 2426 C CA . LEU A 1 305 ? 14.137 -16.912 -34.996 1.00 88.25 305 LEU A CA 1
ATOM 2427 C C . LEU A 1 305 ? 14.024 -17.735 -36.289 1.00 88.25 305 LEU A C 1
ATOM 2429 O O . LEU A 1 305 ? 15.028 -18.290 -36.743 1.00 88.25 305 LEU A O 1
ATOM 2433 N N . LYS A 1 306 ? 12.841 -17.777 -36.916 1.00 85.19 306 LYS A N 1
ATOM 2434 C CA . LYS A 1 306 ? 12.619 -18.474 -38.191 1.00 85.19 306 LYS A CA 1
ATOM 2435 C C . LYS A 1 306 ? 13.356 -17.801 -39.351 1.00 85.19 306 LYS A C 1
ATOM 2437 O O . LYS A 1 306 ? 14.102 -18.476 -40.054 1.00 85.19 306 LYS A O 1
ATOM 2442 N N . VAL A 1 307 ? 13.243 -16.477 -39.494 1.00 72.56 307 VAL A N 1
ATOM 2443 C CA . VAL A 1 307 ? 13.934 -15.708 -40.555 1.00 72.56 307 VAL A CA 1
ATOM 2444 C C . VAL A 1 307 ? 15.454 -15.910 -40.503 1.00 72.56 307 VAL A C 1
ATOM 2446 O O . VAL A 1 307 ? 16.129 -15.939 -41.532 1.00 72.56 307 VAL A O 1
ATOM 2449 N N . ARG A 1 308 ? 16.018 -16.107 -39.306 1.00 63.56 308 ARG A N 1
ATOM 2450 C CA . ARG A 1 308 ? 17.445 -16.401 -39.140 1.00 63.56 308 ARG A CA 1
ATOM 2451 C C . ARG A 1 308 ? 17.846 -17.784 -39.660 1.00 63.56 308 ARG A C 1
ATOM 2453 O O . ARG A 1 308 ? 18.969 -17.927 -40.143 1.00 63.56 308 ARG A O 1
ATOM 2460 N N . ARG A 1 309 ? 16.975 -18.792 -39.541 1.00 62.00 309 ARG A N 1
ATOM 2461 C CA . ARG A 1 309 ? 17.232 -20.138 -40.074 1.00 62.00 309 ARG A CA 1
ATOM 2462 C C . ARG A 1 309 ? 17.324 -20.099 -41.599 1.00 62.00 309 ARG A C 1
ATOM 2464 O O . ARG A 1 309 ? 18.260 -20.665 -42.149 1.00 62.00 309 ARG A O 1
ATOM 2471 N N . ASP A 1 310 ? 16.425 -19.360 -42.241 1.00 59.84 310 ASP A N 1
ATOM 2472 C CA . ASP A 1 310 ? 16.323 -19.302 -43.704 1.00 59.84 310 ASP A CA 1
ATOM 2473 C C . ASP A 1 310 ? 17.455 -18.479 -44.359 1.00 59.84 310 ASP A C 1
ATOM 2475 O O . ASP A 1 310 ? 17.757 -18.671 -45.529 1.00 59.84 310 ASP A O 1
ATOM 2479 N N . ARG A 1 311 ? 18.137 -17.598 -43.607 1.00 56.94 311 ARG A N 1
ATOM 2480 C CA . ARG A 1 311 ? 19.313 -16.822 -44.071 1.00 56.94 311 ARG A CA 1
ATOM 2481 C C . ARG A 1 311 ? 20.665 -17.522 -43.884 1.00 56.94 311 ARG A C 1
ATOM 2483 O O . ARG A 1 311 ? 21.688 -16.978 -44.288 1.00 56.94 311 ARG A O 1
ATOM 2490 N N . LYS A 1 312 ? 20.691 -18.665 -43.196 1.00 52.56 312 LYS A N 1
ATOM 2491 C CA . LYS A 1 312 ? 21.900 -19.473 -42.955 1.00 52.56 312 LYS A CA 1
ATOM 2492 C C . LYS A 1 312 ? 21.940 -20.760 -43.795 1.00 52.56 312 LYS A C 1
ATOM 2494 O O . LYS A 1 312 ? 22.829 -21.577 -43.559 1.00 52.56 312 LYS A O 1
ATOM 2499 N N . GLY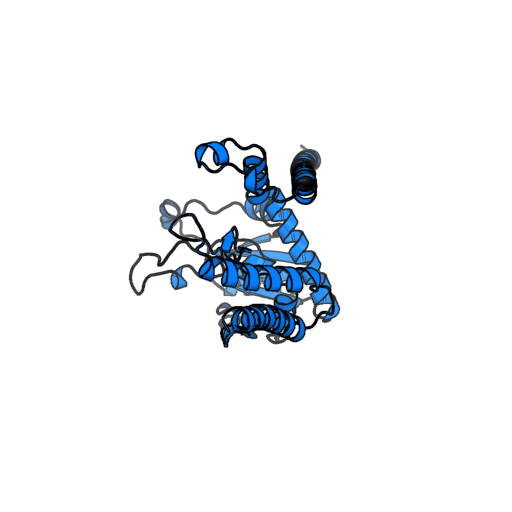 A 1 313 ? 20.973 -20.941 -44.698 1.00 42.69 313 GLY A N 1
ATOM 2500 C CA . GLY A 1 313 ? 20.933 -22.012 -45.696 1.00 42.69 313 GLY A CA 1
ATOM 2501 C C . GLY A 1 313 ? 21.598 -21.595 -46.995 1.00 42.69 313 GLY A C 1
ATOM 2502 O O . GLY A 1 313 ? 21.480 -20.399 -47.341 1.00 42.69 313 GLY A O 1
#

Foldseek 3Di:
DDDPPPVVVVVLVVVLVVLVVVLVVLVVVCVVDDPSVVVQDPDPVSLVVDPNNVSVVCCLPPLQNLQVQLVVLLVLLLVLCVVVVQQDPLEKAKDAKAAQVVQDDDPDPDGVDPQDIDQLCCRNQVDRDHGKMWIQRNNVRAIEIEAEDDDPVCCVPVNDDDDQCVSCSRRVHHYYHHDHALVVVLVVSVVSNHAEYEFEWDADPPPRHIDDGDPSCVVHDRHHYDHPDNHVSSVVSDDDAADDDSSDHDNDDDDADPVNDDDPVRVLQVVLQVVLVVVLVVQDDPPDDPVVSVVSSVVSSVVSVVVVVVVVD

pLDDT: mean 85.18, std 14.98, range [27.22, 98.06]

Radius of gyration: 24.93 Å; chains: 1; bounding box: 55×57×76 Å

Organism: Eimeria maxima (NCBI:txid5804)

Secondary structure (DSSP, 8-state):
-----HHHHHHHHHHHHHHHHHHHHHHHHHHTSSSGGGGS-SSHHHHHH-HHHHHHHHHHH-HHHHHHHHHHHHHHHHHHHHHTT---TTEEEEEEPPPSGGGB-TTSS-BSSS----HHHHHHT----SS-EEEEETTTTEEEEEEE---TTTHHHH-SPPPHHHHHHHH--SEEEEESSHHHHHHHHHHTT--EEEE--EE-TTT-PEE---GGGGG--S-EEE-SHHHHHHHHH-----EEETTEEE-------TTSS--HHHHHHHHHHHHHHHHHHHH--TT--HHHHHHHHHHHHHHHHHHHHHT--

InterPro domains:
  IPR000994 Peptidase M24 [PF00557] (242-303)
  IPR007865 Aminopeptidase P, N-terminal [PF05195] (106-186)
  IPR007865 Aminopeptidase P, N-terminal [SM01011] (73-208)
  IPR029149 Creatinase/Aminopeptidase P/Spt16, N-terminal [G3DSA:3.40.350.10] (61-236)
  IPR029149 Creatinase/Aminopeptidase P/Spt16, N-terminal [SSF53092] (100-241)
  IPR036005 Creatinase/aminopeptidase-like [G3DSA:3.90.230.10] (237-311)
  IPR036005 Creatinase/aminopeptidase-like [SSF55920] (241-307)
  IPR052433 Xaa-Pro dipeptidase-like [PTHR48480] (73-241)

Sequence (313 aa):
MNLPSAARCEGKNALAADLGVRLNELLGRTVSTDRPWLAWPTTWKGLQESDDHLLLREYLTSPLIHKEKVEEVRRQFIKAARAKDIVKEGVAIFLEGGTSDEWMLYSSDCNKAAFRQESFFQYLIGINEPDLHAAYILASEEILLFTPKVPNDALRFVGPPKDPAFYSSRYAVTDVFQVKEPKEVEEELRRRGIHTLHVLKGVNSDSGRPVRPPKALSSFTSFSVDDASLYEILVDCRVRKGGDFNGYATDITFTYPASGSFTAPQRAIYEAVLEAQRAVIERMRPGAEWTELHRLAERTVLQHLKVRRDRKG